Protein AF-N6UEX7-F1 (afdb_monomer_lite)

Secondary structure (DSSP, 8-state):
-----HHHHHHHHHTHHHHHHHHHHHHHHHHHHHHHHHHHHHHHHHHHHH-GGG--HHHHHHHHHHHHHHHHHHHHHHHHHTTTT-TT--HHHHHHHHHHHHHHHHHHHHHHHHHHHHHHHHHHS---GGGSHHHHHHHHHHHHHHHHHHHHHHHHHHHTT----HHHHHHHHHHHHHHHHHHHHHHHHHHHHHTT-----S-SHHHHHHHHHHHHHHHHHHHHHHHHHH-PPPPHHHHHHHHHHHHTHHHHHHHHHHHH-HHHHHHHHHHTT------TTTTTTSTTSS--

Sequence (292 aa):
MMELSNNTFAETLASDEGYGSATSSWDVLKAALCLLCGLANILIIYVIARNSALQTRPNAYLANWCISSCIILILSSTQLGLFGSTEDIS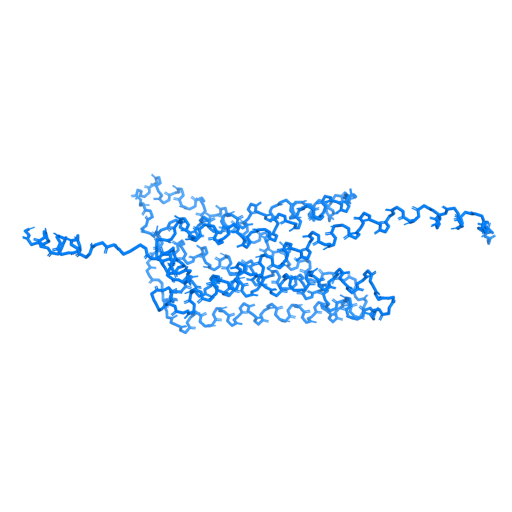YELLCVTEESHYGMIIPNLLFVLVLFLEWYSGSYGRPCCLTSRLGLVAIVALIWTVALIISAASATFCILDMSYPLSLISFNLVYISVFVVIIFVHVLRIIMIKIFNKPPVKNKLELVLVTSYFFCWLPNFLLIYGQMFFGFSVSPTLELVTYFCGYAHSFVMLILLYFCDKCFKMHLRDLFGLTEKTPQSILHKEQNTGLL

Foldseek 3Di:
DDPPDPVVVVVVVVVCVVVLVVLVVLLVVLLVLLVVLLVLLVLLLCLCVVDPVNVDLLSLLSNLLSVLLNLLSVLVNCVRVDVSPDPDDDQLVVLLSVLLNLLSVQLNLLSLLVSVVVQLCQFPNDPDPCRDPVNSVVSSVVSVVSSVVRSVVRSVCSVVVNPDNSSVVSSLVSVVVSVVVLVVSVVVQVCCCPVVVRGGPDACLSVVLSVQLCVLQVQLSVVVVCCVPVVDDDDPVSNSVSVSSNSCSSVVNSVSCCPRPPSSVQSSCVVVVNDDPPPPVPVVPVVPPPDD

Organism: Dendroctonus ponderosae (NCBI:txid77166)

Structure (mmCIF, N/CA/C/O backbone):
data_AF-N6UEX7-F1
#
_entry.id   AF-N6UEX7-F1
#
loop_
_atom_site.group_PDB
_atom_site.id
_atom_site.type_symbol
_atom_site.label_atom_id
_atom_site.label_alt_id
_atom_site.label_comp_id
_atom_site.label_asym_id
_atom_site.label_entity_id
_atom_site.label_seq_id
_atom_site.pdbx_PDB_ins_code
_atom_site.Cartn_x
_atom_site.Cartn_y
_atom_site.Cartn_z
_atom_site.occupancy
_atom_site.B_iso_or_equiv
_atom_site.auth_seq_id
_atom_site.auth_comp_id
_atom_site.auth_asym_id
_atom_site.auth_atom_id
_atom_site.pdbx_PDB_model_num
ATOM 1 N N . MET A 1 1 ? 28.048 8.451 -43.073 1.00 43.03 1 MET A N 1
ATOM 2 C CA . MET A 1 1 ? 28.454 7.072 -42.742 1.00 43.03 1 MET A CA 1
ATOM 3 C C . MET A 1 1 ? 29.748 7.219 -41.959 1.00 43.03 1 MET A C 1
ATOM 5 O O . MET A 1 1 ? 30.736 7.653 -42.530 1.00 43.03 1 MET A O 1
ATOM 9 N N . MET A 1 2 ? 29.654 7.122 -40.634 1.00 41.88 2 MET A N 1
ATOM 10 C CA . MET A 1 2 ? 30.702 7.502 -39.682 1.00 41.88 2 MET A CA 1
ATOM 11 C C . MET A 1 2 ? 31.334 6.197 -39.193 1.00 41.88 2 MET A C 1
ATOM 13 O O . MET A 1 2 ? 30.632 5.385 -38.595 1.00 41.88 2 MET A O 1
ATOM 17 N N . GLU A 1 3 ? 32.606 5.959 -39.512 1.00 48.28 3 GLU A N 1
ATOM 18 C CA . GLU A 1 3 ? 33.369 4.831 -38.969 1.00 48.28 3 GLU A CA 1
ATOM 19 C C . GLU A 1 3 ? 33.599 5.088 -37.476 1.00 48.28 3 GLU A C 1
ATOM 21 O O . GLU A 1 3 ? 34.535 5.779 -37.076 1.00 48.28 3 GLU A O 1
ATOM 26 N N . LEU A 1 4 ? 32.687 4.584 -36.640 1.00 48.38 4 LEU A N 1
ATOM 27 C CA . LEU A 1 4 ? 32.920 4.480 -35.206 1.00 48.38 4 LEU A CA 1
ATOM 28 C C . LEU A 1 4 ? 34.099 3.520 -35.015 1.00 48.38 4 LEU A C 1
ATOM 30 O O . LEU A 1 4 ? 34.009 2.339 -35.348 1.00 48.38 4 LEU A O 1
ATOM 34 N N . SER A 1 5 ? 35.225 4.051 -34.541 1.00 51.31 5 SER A N 1
ATOM 35 C CA . SER A 1 5 ? 36.458 3.288 -34.383 1.00 51.31 5 SER A CA 1
ATOM 36 C C . SER A 1 5 ? 36.252 2.110 -33.424 1.00 51.31 5 SER A C 1
ATOM 38 O O . SER A 1 5 ? 35.691 2.265 -32.337 1.00 51.31 5 SER A O 1
ATOM 40 N N . ASN A 1 6 ? 36.761 0.943 -33.814 1.00 54.00 6 ASN A N 1
ATOM 41 C CA . ASN A 1 6 ? 36.703 -0.309 -33.052 1.00 54.00 6 ASN A CA 1
ATOM 42 C C . ASN A 1 6 ? 37.385 -0.217 -31.665 1.00 54.00 6 ASN A C 1
ATOM 44 O O . ASN A 1 6 ? 37.190 -1.080 -30.815 1.00 54.00 6 ASN A O 1
ATOM 48 N N . ASN A 1 7 ? 38.166 0.842 -31.418 1.00 55.19 7 ASN A N 1
ATOM 49 C CA . ASN A 1 7 ? 38.945 1.019 -30.192 1.00 55.19 7 ASN A CA 1
ATOM 50 C C . ASN A 1 7 ? 38.123 1.623 -29.041 1.00 55.19 7 ASN A C 1
ATOM 52 O O . ASN A 1 7 ? 38.371 1.294 -27.886 1.00 55.19 7 ASN A O 1
ATOM 56 N N . THR A 1 8 ? 37.094 2.428 -29.332 1.00 54.59 8 THR A N 1
ATOM 57 C CA . THR A 1 8 ? 36.209 2.993 -28.294 1.00 54.59 8 THR A CA 1
ATOM 58 C C . THR A 1 8 ? 35.277 1.944 -27.683 1.00 54.59 8 THR A C 1
ATOM 60 O O . THR A 1 8 ? 34.933 2.036 -26.509 1.00 54.59 8 THR A O 1
ATOM 63 N N . PHE A 1 9 ? 34.897 0.908 -28.437 1.00 51.50 9 PHE A N 1
ATOM 64 C CA . PHE A 1 9 ? 34.023 -0.159 -27.935 1.00 51.50 9 PHE A CA 1
ATOM 65 C C . PHE A 1 9 ? 34.737 -1.053 -26.903 1.00 51.50 9 PHE A C 1
ATOM 67 O O . PHE A 1 9 ? 34.158 -1.400 -25.877 1.00 51.50 9 PHE A O 1
ATOM 74 N N . ALA A 1 10 ? 36.023 -1.350 -27.123 1.00 53.66 10 ALA A N 1
ATOM 75 C CA . ALA A 1 10 ? 36.828 -2.174 -26.220 1.00 53.66 10 ALA A CA 1
ATOM 76 C C . ALA A 1 10 ? 37.164 -1.472 -24.889 1.00 53.66 10 ALA A C 1
ATOM 78 O O . ALA A 1 10 ? 37.134 -2.111 -23.839 1.00 53.66 10 ALA A O 1
ATOM 79 N N . GLU A 1 11 ? 37.429 -0.160 -24.900 1.00 54.00 11 GLU A N 1
ATOM 80 C CA . GLU A 1 11 ? 37.653 0.607 -23.661 1.00 54.00 11 GLU A CA 1
ATOM 81 C C . GLU A 1 11 ? 36.365 0.798 -22.844 1.00 54.00 11 GLU A C 1
ATOM 83 O O . GLU A 1 11 ? 36.423 0.841 -21.616 1.00 54.00 11 GLU A O 1
ATOM 88 N N . THR A 1 12 ? 35.195 0.829 -23.495 1.00 53.12 12 THR A N 1
ATOM 89 C CA . THR A 1 12 ? 33.904 0.900 -22.788 1.00 53.12 12 THR A CA 1
ATOM 90 C C . THR A 1 12 ? 33.615 -0.411 -22.042 1.00 53.12 12 THR A C 1
ATOM 92 O O . THR A 1 12 ? 33.231 -0.378 -20.875 1.00 53.12 12 THR A O 1
ATOM 95 N N . LEU A 1 13 ? 33.915 -1.561 -22.660 1.00 50.66 13 LEU A N 1
ATOM 96 C CA . LEU A 1 13 ? 33.775 -2.894 -22.052 1.00 50.66 13 LEU A CA 1
ATOM 97 C C . LEU A 1 13 ? 34.748 -3.149 -20.884 1.00 50.66 13 LEU A C 1
ATOM 99 O O . LEU A 1 13 ? 34.394 -3.832 -19.930 1.00 50.66 13 LEU A O 1
ATOM 103 N N . ALA A 1 14 ? 35.959 -2.581 -20.908 1.00 50.22 14 ALA A N 1
ATOM 104 C CA . ALA A 1 14 ? 36.921 -2.732 -19.807 1.00 50.22 14 ALA A CA 1
ATOM 105 C C . ALA A 1 14 ? 36.549 -1.913 -18.551 1.00 50.22 14 ALA A C 1
ATOM 107 O O . ALA A 1 14 ? 37.022 -2.207 -17.455 1.00 50.22 14 ALA A O 1
ATOM 108 N N . SER A 1 15 ? 35.682 -0.901 -18.688 1.00 52.28 15 SER A N 1
ATOM 109 C CA . SER A 1 15 ? 35.131 -0.142 -17.553 1.00 52.28 15 SER A CA 1
ATOM 110 C C . SER A 1 15 ? 33.922 -0.814 -16.878 1.00 52.28 15 SER A C 1
ATOM 112 O O . SER A 1 15 ? 33.461 -0.349 -15.834 1.00 52.28 15 SER A O 1
ATOM 114 N N . ASP A 1 16 ? 33.443 -1.931 -17.435 1.00 52.81 16 ASP A N 1
ATOM 115 C CA . ASP A 1 16 ? 32.178 -2.579 -17.066 1.00 52.81 16 ASP A CA 1
ATOM 116 C C . ASP A 1 16 ? 32.317 -3.588 -15.902 1.00 52.81 16 ASP A C 1
ATOM 118 O O . ASP A 1 16 ? 31.353 -3.871 -15.187 1.00 52.81 16 ASP A O 1
ATOM 122 N N . GLU A 1 17 ? 33.536 -4.067 -15.606 1.00 57.88 17 GLU A N 1
ATOM 123 C CA . GLU A 1 17 ? 33.772 -5.008 -14.491 1.00 57.88 17 GLU A CA 1
ATOM 124 C C . GLU A 1 17 ? 33.445 -4.392 -13.115 1.00 57.88 17 GLU A C 1
ATOM 126 O O . GLU A 1 17 ? 32.965 -5.074 -12.206 1.00 57.88 17 GLU A O 1
ATOM 131 N N . GLY A 1 18 ? 33.639 -3.078 -12.957 1.00 55.62 18 GLY A N 1
ATOM 132 C CA . GLY A 1 18 ? 33.247 -2.357 -11.743 1.00 55.62 18 GLY A CA 1
ATOM 133 C C . GLY A 1 18 ? 31.735 -2.134 -11.639 1.00 55.62 18 GLY A C 1
ATOM 134 O O . GLY A 1 18 ? 31.179 -2.183 -10.536 1.00 55.62 18 GLY A O 1
ATOM 135 N N . TYR A 1 19 ? 31.062 -1.942 -12.778 1.00 53.28 19 TYR A N 1
ATOM 136 C CA . TYR A 1 19 ? 29.632 -1.634 -12.857 1.00 53.28 19 TYR A CA 1
ATOM 137 C C . TYR A 1 19 ? 28.759 -2.842 -12.479 1.00 53.28 19 TYR A C 1
ATOM 139 O O . TYR A 1 19 ? 27.773 -2.690 -11.750 1.00 53.28 19 TYR A O 1
ATOM 147 N N . GLY A 1 20 ? 29.181 -4.057 -12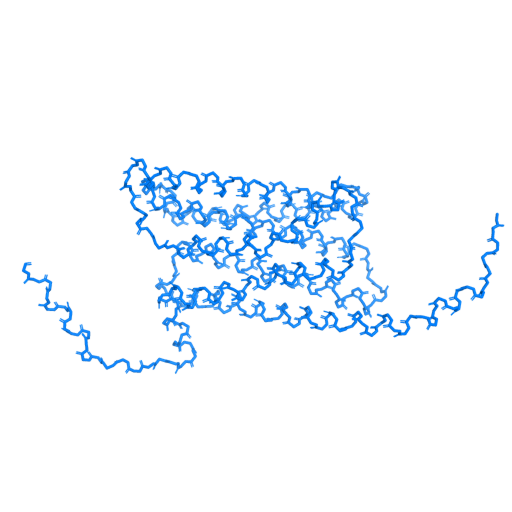.849 1.00 60.97 20 GLY A N 1
ATOM 148 C CA . GLY A 1 20 ? 28.512 -5.303 -12.449 1.00 60.97 20 GLY A CA 1
ATOM 149 C C . GLY A 1 20 ? 28.566 -5.598 -10.940 1.00 60.97 20 GLY A C 1
ATOM 150 O O . GLY A 1 20 ? 27.628 -6.156 -10.370 1.00 60.97 20 GLY A O 1
ATOM 151 N N . SER A 1 21 ? 29.634 -5.184 -10.245 1.00 62.09 21 SER A N 1
ATOM 152 C CA . SER A 1 21 ? 29.794 -5.463 -8.805 1.00 62.09 21 SER A CA 1
ATOM 153 C C . SER A 1 21 ? 28.892 -4.595 -7.910 1.00 62.09 21 SER A C 1
ATOM 155 O O . SER A 1 21 ? 28.339 -5.065 -6.908 1.00 62.09 21 SER A O 1
ATOM 157 N N . ALA A 1 22 ? 28.708 -3.323 -8.282 1.00 63.16 22 ALA A N 1
ATOM 158 C CA . ALA A 1 22 ? 27.904 -2.374 -7.520 1.00 63.16 22 ALA A CA 1
ATOM 159 C C . ALA A 1 22 ? 26.399 -2.628 -7.695 1.00 63.16 22 ALA A C 1
ATOM 161 O O . ALA A 1 22 ? 25.657 -2.578 -6.715 1.00 63.16 22 ALA A O 1
ATOM 162 N N . THR A 1 23 ? 25.956 -2.940 -8.916 1.00 68.31 23 THR A N 1
ATOM 163 C CA . THR A 1 23 ? 24.559 -3.291 -9.232 1.00 68.31 23 THR A CA 1
ATOM 164 C C . THR A 1 23 ? 24.115 -4.544 -8.470 1.00 68.31 23 THR A C 1
ATOM 166 O O . THR A 1 23 ? 23.112 -4.503 -7.758 1.00 68.31 23 THR A O 1
ATOM 169 N N . SER A 1 24 ? 24.957 -5.582 -8.446 1.00 74.44 24 SER A N 1
ATOM 170 C CA . SER A 1 24 ? 24.709 -6.817 -7.690 1.00 74.44 24 SER A CA 1
ATOM 171 C C . SER A 1 24 ? 24.463 -6.590 -6.186 1.00 74.44 24 SER A C 1
ATOM 173 O O . SER A 1 24 ? 23.575 -7.205 -5.592 1.00 74.44 24 SER A O 1
ATOM 175 N N . SER A 1 25 ? 25.186 -5.661 -5.549 1.00 83.56 25 SER A N 1
ATOM 176 C CA . SER A 1 25 ? 25.005 -5.369 -4.115 1.00 83.56 25 SER A CA 1
ATOM 177 C C . SER A 1 25 ? 23.639 -4.743 -3.797 1.00 83.56 25 SER A C 1
ATOM 179 O O . SER A 1 25 ? 23.024 -5.059 -2.773 1.00 83.56 25 SER A O 1
ATOM 181 N N . TRP A 1 26 ? 23.145 -3.864 -4.672 1.00 82.94 26 TRP A N 1
ATOM 182 C CA . TRP A 1 26 ? 21.841 -3.217 -4.509 1.00 82.94 26 TRP A CA 1
ATOM 183 C C . TRP A 1 26 ? 20.682 -4.190 -4.713 1.00 82.94 26 TRP A C 1
ATOM 185 O O . TRP A 1 26 ? 19.689 -4.117 -3.982 1.00 82.94 26 TRP A O 1
ATOM 195 N N . ASP A 1 27 ? 20.837 -5.137 -5.635 1.00 82.50 27 ASP A N 1
ATOM 196 C CA . ASP A 1 27 ? 19.834 -6.166 -5.899 1.00 82.50 27 ASP A CA 1
ATOM 197 C C . ASP A 1 27 ? 19.663 -7.103 -4.708 1.00 82.50 27 ASP A C 1
ATOM 199 O O . ASP A 1 27 ? 18.538 -7.369 -4.276 1.00 82.50 27 ASP A O 1
ATOM 203 N N . VAL A 1 28 ? 20.777 -7.530 -4.102 1.00 86.06 28 VAL A N 1
ATOM 204 C CA . VAL A 1 28 ? 20.763 -8.335 -2.872 1.00 86.06 28 VAL A CA 1
ATOM 205 C C . VAL A 1 28 ? 20.067 -7.580 -1.740 1.00 86.06 28 VAL A C 1
ATOM 207 O O . VAL A 1 28 ? 19.217 -8.148 -1.047 1.00 86.06 28 VAL A O 1
ATOM 210 N N . LEU A 1 29 ? 20.373 -6.290 -1.562 1.00 88.62 29 LEU A N 1
ATOM 211 C CA . LEU A 1 29 ? 19.736 -5.469 -0.532 1.00 88.62 29 LEU A CA 1
ATOM 212 C C . LEU A 1 29 ? 18.227 -5.315 -0.778 1.00 88.62 29 LEU A C 1
ATOM 214 O O . LEU A 1 29 ? 17.437 -5.428 0.164 1.00 88.62 29 LEU A O 1
ATOM 218 N N . LYS A 1 30 ? 17.807 -5.090 -2.029 1.00 87.25 30 LYS A N 1
ATOM 219 C CA . LYS A 1 30 ? 16.388 -4.964 -2.384 1.00 87.25 30 LYS A CA 1
ATOM 220 C C . LYS A 1 30 ? 15.648 -6.283 -2.186 1.00 87.25 30 LYS A C 1
ATOM 222 O O . LYS A 1 30 ? 14.570 -6.269 -1.591 1.00 87.25 30 LYS A O 1
ATOM 227 N N . ALA A 1 31 ? 16.226 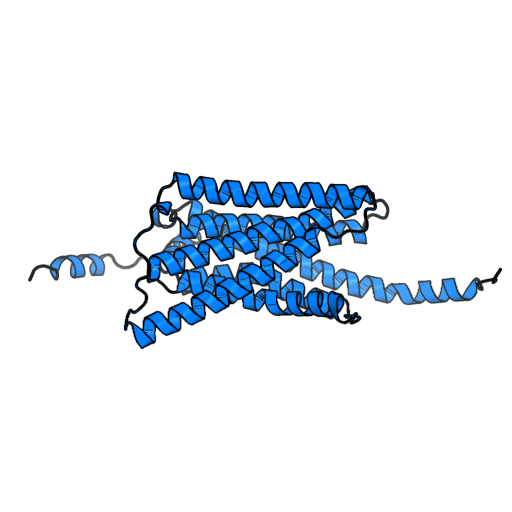-7.409 -2.598 1.00 89.12 31 ALA A N 1
ATOM 228 C CA . ALA A 1 31 ? 15.654 -8.735 -2.374 1.00 89.12 31 ALA A CA 1
ATOM 229 C C . ALA A 1 31 ? 15.495 -9.036 -0.874 1.00 89.12 31 ALA A C 1
ATOM 231 O O . ALA A 1 31 ? 14.424 -9.463 -0.437 1.00 89.12 31 ALA A O 1
ATOM 232 N N . ALA A 1 32 ? 16.520 -8.738 -0.067 1.00 91.62 32 ALA A N 1
ATOM 233 C CA . ALA A 1 32 ? 16.460 -8.883 1.384 1.00 91.62 32 ALA A CA 1
ATOM 234 C C . ALA A 1 32 ? 15.358 -8.007 2.001 1.00 91.62 32 ALA A C 1
ATOM 236 O O . ALA A 1 32 ? 14.581 -8.491 2.829 1.00 91.62 32 ALA A O 1
ATOM 237 N N . LEU A 1 33 ? 15.231 -6.744 1.568 1.00 93.75 33 LEU A N 1
ATOM 238 C CA . LEU A 1 33 ? 14.146 -5.880 2.032 1.00 93.75 33 LEU A CA 1
ATOM 239 C C . LEU A 1 33 ? 12.776 -6.444 1.637 1.00 93.75 33 LEU A C 1
ATOM 241 O O . LEU A 1 33 ? 11.881 -6.494 2.483 1.00 93.75 33 LEU A O 1
ATOM 245 N N . CYS A 1 34 ? 12.598 -6.866 0.383 1.00 94.00 34 CYS A N 1
ATOM 246 C CA . CYS A 1 34 ? 11.326 -7.399 -0.102 1.00 94.00 34 CYS A CA 1
ATOM 247 C C . CYS A 1 34 ? 10.916 -8.655 0.669 1.00 94.00 34 CYS A C 1
ATOM 249 O O . CYS A 1 34 ? 9.753 -8.780 1.051 1.00 94.00 34 CYS A O 1
ATOM 251 N N . LEU A 1 35 ? 11.871 -9.534 0.986 1.00 94.38 35 LEU A N 1
ATOM 252 C CA . LEU A 1 35 ? 11.637 -10.708 1.821 1.00 94.38 35 LEU A CA 1
ATOM 253 C C . LEU A 1 35 ? 11.194 -10.314 3.237 1.00 94.38 35 LEU A C 1
ATOM 255 O O . LEU A 1 35 ? 10.167 -10.793 3.713 1.00 94.38 35 LEU A O 1
ATOM 259 N N . LEU A 1 36 ? 11.925 -9.413 3.901 1.00 96.31 36 LEU A N 1
ATOM 260 C CA . LEU A 1 36 ? 11.589 -8.954 5.254 1.00 96.31 36 LEU A CA 1
ATOM 261 C C . LEU A 1 36 ? 10.217 -8.266 5.306 1.00 96.31 36 LEU A C 1
ATOM 263 O O . LEU A 1 36 ? 9.409 -8.546 6.193 1.00 96.31 36 LEU A O 1
ATOM 267 N N . CYS A 1 37 ? 9.928 -7.397 4.338 1.00 97.69 37 CYS A N 1
ATOM 268 C CA . CYS A 1 37 ? 8.649 -6.696 4.238 1.00 97.69 37 CYS A CA 1
ATOM 269 C C . CYS A 1 37 ? 7.500 -7.651 3.884 1.00 97.69 37 CYS A C 1
ATOM 271 O O . CYS A 1 37 ? 6.402 -7.518 4.425 1.00 97.69 37 CYS A O 1
ATOM 273 N N . GLY A 1 38 ? 7.752 -8.647 3.031 1.00 97.56 38 GLY A N 1
ATOM 274 C CA . GLY A 1 38 ? 6.801 -9.707 2.706 1.00 97.56 38 GLY A CA 1
ATOM 275 C C . GLY A 1 38 ? 6.453 -10.546 3.934 1.00 97.56 38 GLY A C 1
ATOM 276 O O . GLY A 1 38 ? 5.275 -10.733 4.236 1.00 97.56 38 GLY A O 1
ATOM 277 N N . LEU A 1 39 ? 7.459 -10.968 4.707 1.00 97.94 39 LEU A N 1
ATOM 278 C CA . LEU A 1 39 ? 7.259 -11.684 5.971 1.00 97.94 39 LEU A CA 1
ATOM 279 C C . LEU A 1 39 ? 6.463 -10.850 6.983 1.00 97.94 39 LEU A C 1
ATOM 281 O O . LEU A 1 39 ? 5.569 -11.388 7.635 1.00 97.94 39 LEU A O 1
ATOM 285 N N . ALA A 1 40 ? 6.732 -9.545 7.085 1.00 98.44 40 ALA A N 1
ATOM 286 C CA . ALA A 1 40 ? 5.967 -8.648 7.950 1.00 98.44 40 ALA A CA 1
ATOM 287 C C . ALA A 1 40 ? 4.478 -8.598 7.558 1.00 98.44 40 ALA A C 1
ATOM 289 O O . ALA A 1 40 ? 3.613 -8.765 8.418 1.00 98.44 40 ALA A O 1
ATOM 290 N N . ASN A 1 41 ? 4.169 -8.449 6.265 1.00 98.56 41 ASN A N 1
ATOM 291 C CA . ASN A 1 41 ? 2.790 -8.462 5.765 1.00 98.56 41 ASN A CA 1
ATOM 292 C C . ASN A 1 41 ? 2.097 -9.812 6.008 1.00 98.56 41 ASN A C 1
ATOM 294 O O . ASN A 1 41 ? 0.968 -9.844 6.499 1.00 98.56 41 ASN A O 1
ATOM 298 N N . ILE A 1 42 ? 2.776 -10.929 5.722 1.00 98.62 42 ILE A N 1
ATOM 299 C CA . ILE A 1 42 ? 2.248 -12.282 5.962 1.00 98.62 42 ILE A CA 1
ATOM 300 C C . ILE A 1 42 ? 1.941 -12.486 7.448 1.00 98.62 42 ILE A C 1
ATOM 302 O O . ILE A 1 42 ? 0.885 -13.019 7.788 1.00 98.62 42 ILE A O 1
ATOM 306 N N . LEU A 1 43 ? 2.821 -12.026 8.340 1.00 98.56 43 LEU A N 1
ATOM 307 C CA . LEU A 1 43 ? 2.627 -12.117 9.784 1.00 98.56 43 LEU A CA 1
ATOM 308 C C . LEU A 1 43 ? 1.400 -11.318 10.246 1.00 98.56 43 LEU A C 1
ATOM 310 O O . LEU A 1 43 ? 0.604 -11.831 11.032 1.00 98.56 43 LEU A O 1
ATOM 314 N N . ILE A 1 44 ? 1.204 -10.101 9.727 1.00 98.62 44 ILE A N 1
ATOM 315 C CA . ILE A 1 44 ? 0.014 -9.283 10.017 1.00 98.62 44 ILE A CA 1
ATOM 316 C C . ILE A 1 44 ? -1.258 -9.999 9.554 1.00 98.62 44 ILE A C 1
ATOM 318 O O . ILE A 1 44 ? -2.192 -10.157 10.344 1.00 98.62 44 ILE A O 1
ATOM 322 N N . ILE A 1 45 ? -1.280 -10.482 8.306 1.00 98.62 45 ILE A N 1
ATOM 323 C CA . ILE A 1 45 ? -2.415 -11.230 7.743 1.00 98.62 45 ILE A CA 1
ATOM 324 C C . ILE A 1 45 ? -2.718 -12.456 8.606 1.00 98.62 45 ILE A C 1
ATOM 326 O O . ILE A 1 45 ? -3.869 -12.679 8.978 1.00 98.62 45 ILE A O 1
ATOM 330 N N . TYR A 1 46 ? -1.691 -13.229 8.959 1.00 98.62 46 TYR A N 1
ATOM 331 C CA . TYR A 1 46 ? -1.827 -14.443 9.755 1.00 98.62 46 TYR A CA 1
ATOM 332 C C . TYR A 1 46 ? -2.416 -14.159 11.143 1.00 98.62 46 TYR A C 1
ATOM 334 O O . TYR A 1 46 ? -3.357 -14.835 11.562 1.00 98.62 46 TYR A O 1
ATOM 342 N N . VAL A 1 47 ? -1.910 -13.141 11.848 1.00 98.44 47 VAL A N 1
ATOM 343 C CA . VAL A 1 47 ? -2.406 -12.766 13.182 1.00 98.44 47 VAL A CA 1
ATOM 344 C C . VAL A 1 47 ? -3.866 -12.310 13.123 1.00 98.44 47 VAL A C 1
ATOM 346 O O . VAL A 1 47 ? -4.658 -12.725 13.971 1.00 98.44 47 VAL A O 1
ATOM 349 N N . ILE A 1 48 ? -4.252 -11.526 12.112 1.00 98.38 48 ILE A N 1
ATOM 350 C CA . ILE A 1 48 ? -5.647 -11.099 11.913 1.00 98.38 48 ILE A CA 1
ATOM 351 C C . ILE A 1 48 ? -6.544 -12.298 11.577 1.00 98.38 48 ILE A C 1
ATOM 353 O O . ILE A 1 48 ? -7.617 -12.452 12.159 1.00 98.38 48 ILE A O 1
ATOM 357 N N . ALA A 1 49 ? -6.110 -13.171 10.664 1.00 98.12 49 ALA A N 1
ATOM 358 C CA . ALA A 1 49 ? -6.892 -14.319 10.215 1.00 98.12 49 ALA A CA 1
ATOM 359 C C . ALA A 1 49 ? -7.111 -15.349 11.332 1.00 98.12 49 ALA A C 1
ATOM 361 O O . ALA A 1 49 ? -8.212 -15.882 11.466 1.00 98.12 49 ALA A O 1
ATOM 362 N N . ARG A 1 50 ? -6.092 -15.603 12.161 1.00 98.00 50 ARG A N 1
ATOM 363 C CA . ARG A 1 50 ? -6.145 -16.605 13.236 1.00 98.00 50 ARG A CA 1
ATOM 364 C C . ARG A 1 50 ? -7.020 -16.187 14.421 1.00 98.00 50 ARG A C 1
ATOM 366 O O . ARG A 1 50 ? -7.574 -17.057 15.088 1.00 98.00 50 ARG A O 1
ATOM 373 N N . ASN A 1 51 ? -7.148 -14.890 14.703 1.00 97.56 51 ASN A N 1
ATOM 374 C CA . ASN A 1 51 ? -7.781 -14.403 15.930 1.00 97.56 51 ASN A CA 1
ATOM 375 C C . ASN A 1 51 ? -9.105 -13.693 15.630 1.00 97.56 51 ASN A C 1
ATOM 377 O O . ASN A 1 51 ? -9.113 -12.571 15.132 1.00 97.56 51 ASN A O 1
ATOM 381 N N . SER A 1 52 ? -10.232 -14.306 16.004 1.00 96.56 52 SER A N 1
ATOM 382 C CA . SER A 1 52 ? -11.580 -13.754 15.771 1.00 96.56 52 SER A CA 1
ATOM 383 C C . SER A 1 52 ? -11.792 -12.362 16.379 1.00 96.56 52 SER A C 1
ATOM 385 O O . SER A 1 52 ? -12.495 -11.544 15.793 1.00 96.56 52 SER A O 1
ATOM 387 N N . ALA A 1 53 ? -11.129 -12.051 17.499 1.00 96.19 53 ALA A N 1
ATOM 388 C CA . ALA A 1 53 ? -11.149 -10.722 18.118 1.00 96.19 53 ALA A CA 1
ATOM 389 C C . ALA A 1 53 ? -10.567 -9.622 17.209 1.00 96.19 53 ALA A C 1
ATOM 391 O O . ALA A 1 53 ? -10.981 -8.466 17.288 1.00 96.19 53 ALA A O 1
ATOM 392 N N . LEU A 1 54 ? -9.637 -9.983 16.320 1.00 97.12 54 LEU A N 1
ATOM 393 C CA . LEU A 1 54 ? -9.027 -9.081 15.348 1.00 97.12 54 LEU A CA 1
ATOM 394 C C . LEU A 1 54 ? -9.754 -9.078 14.001 1.00 97.12 54 LEU A C 1
ATOM 396 O O . LEU A 1 54 ? -9.415 -8.251 13.161 1.00 97.12 54 LEU A O 1
ATOM 400 N N . GLN A 1 55 ? -10.762 -9.924 13.773 1.00 96.62 55 GLN A N 1
ATOM 401 C CA . GLN A 1 55 ? -11.520 -9.985 12.513 1.00 96.62 55 GLN A CA 1
ATOM 402 C C . GLN A 1 55 ? -12.564 -8.857 12.412 1.00 96.62 55 GLN A C 1
ATOM 404 O O . GLN A 1 55 ? -13.753 -9.069 12.170 1.00 96.62 55 GLN A O 1
ATOM 409 N N . THR A 1 56 ? -12.107 -7.625 12.617 1.00 95.44 56 THR A N 1
ATOM 410 C CA . THR A 1 56 ? -12.894 -6.399 12.483 1.00 95.44 56 THR A CA 1
ATOM 411 C C . THR A 1 56 ? -12.820 -5.863 11.050 1.00 95.44 56 THR A C 1
ATOM 413 O O . THR A 1 56 ? -11.959 -6.256 10.264 1.00 95.44 56 THR A O 1
ATOM 416 N N . ARG A 1 57 ? -13.716 -4.937 10.684 1.00 94.81 57 ARG A N 1
ATOM 417 C CA . ARG A 1 57 ? -13.717 -4.331 9.338 1.00 94.81 57 ARG A CA 1
ATOM 418 C C . ARG A 1 57 ? -12.429 -3.558 9.012 1.00 94.81 57 ARG A C 1
ATOM 420 O O . ARG A 1 57 ? -11.874 -3.834 7.949 1.00 94.81 57 ARG A O 1
ATOM 427 N N . PRO A 1 58 ? -11.894 -2.694 9.904 1.00 95.94 58 PRO A N 1
ATOM 428 C CA . PRO A 1 58 ? -10.611 -2.032 9.661 1.00 95.94 58 PRO A CA 1
ATOM 429 C C . PRO A 1 58 ? -9.486 -3.038 9.409 1.00 95.94 58 PRO A C 1
ATOM 431 O O . PRO A 1 58 ? -8.713 -2.886 8.467 1.00 95.94 58 PRO A O 1
ATOM 434 N N . ASN A 1 59 ? -9.453 -4.124 10.185 1.00 97.50 59 ASN A N 1
ATOM 435 C CA . ASN A 1 59 ? -8.442 -5.167 10.039 1.00 97.50 59 ASN A CA 1
ATOM 436 C C . ASN A 1 59 ? -8.629 -6.006 8.765 1.00 97.50 59 ASN A C 1
ATOM 438 O O . ASN A 1 59 ? -7.649 -6.493 8.210 1.00 97.50 59 ASN A O 1
ATOM 442 N N . ALA A 1 60 ? -9.853 -6.142 8.247 1.00 97.69 60 ALA A N 1
ATOM 443 C CA . ALA A 1 60 ? -10.089 -6.764 6.945 1.00 97.69 60 ALA A CA 1
ATOM 444 C C . ALA A 1 60 ? -9.538 -5.907 5.790 1.00 97.69 60 ALA A C 1
ATOM 446 O O . ALA A 1 60 ? -8.928 -6.452 4.867 1.00 97.69 60 ALA A O 1
ATOM 447 N N . TYR A 1 61 ? -9.700 -4.578 5.844 1.00 97.88 61 TYR A N 1
ATOM 448 C CA . TYR A 1 61 ? -9.057 -3.672 4.882 1.00 97.88 61 TYR A CA 1
ATOM 449 C C . TYR A 1 61 ? -7.534 -3.692 5.024 1.00 97.88 61 TYR A C 1
ATOM 451 O O . TYR A 1 61 ? -6.836 -3.789 4.022 1.00 97.88 61 TYR A O 1
ATOM 459 N N . LEU A 1 62 ? -7.023 -3.692 6.257 1.00 98.19 62 LEU A N 1
ATOM 460 C CA . LEU A 1 62 ? -5.595 -3.808 6.552 1.00 98.19 62 LEU A CA 1
ATOM 461 C C . LEU A 1 62 ? -4.990 -5.117 6.021 1.00 98.19 62 LEU A C 1
ATOM 463 O O . LEU A 1 62 ? -3.910 -5.105 5.441 1.00 98.19 62 LEU A O 1
ATOM 467 N N . ALA A 1 63 ? -5.687 -6.246 6.164 1.00 98.38 63 ALA A N 1
ATOM 468 C CA . ALA A 1 63 ? -5.234 -7.520 5.614 1.00 98.38 63 ALA A CA 1
ATOM 469 C C . A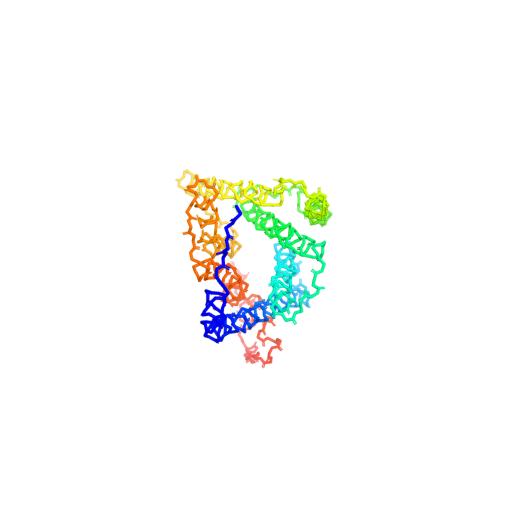LA A 1 63 ? -5.182 -7.484 4.078 1.00 98.38 63 ALA A C 1
ATOM 471 O O . ALA A 1 63 ? -4.201 -7.932 3.493 1.00 98.38 63 ALA A O 1
ATOM 472 N N . ASN A 1 64 ? -6.187 -6.899 3.414 1.00 98.50 64 ASN A N 1
ATOM 473 C CA . ASN A 1 64 ? -6.163 -6.724 1.956 1.00 98.50 64 ASN A CA 1
ATOM 474 C C . ASN A 1 64 ? -5.065 -5.753 1.497 1.00 98.50 64 ASN A C 1
ATOM 476 O O . ASN A 1 64 ? -4.419 -5.993 0.479 1.00 98.50 64 ASN A O 1
ATOM 480 N N . TRP A 1 65 ? -4.800 -4.709 2.280 1.00 98.19 65 TRP A N 1
ATOM 481 C CA . TRP A 1 65 ? -3.671 -3.809 2.081 1.00 98.19 65 TRP A CA 1
ATOM 482 C C . TRP A 1 65 ? -2.330 -4.570 2.166 1.00 98.19 65 TRP A C 1
ATOM 484 O O . TRP A 1 65 ? -1.477 -4.443 1.286 1.00 98.19 65 TRP A O 1
ATOM 494 N N . CYS A 1 66 ? -2.169 -5.457 3.150 1.00 98.44 66 CYS A N 1
ATOM 495 C CA . CYS A 1 66 ? -0.994 -6.327 3.256 1.00 98.44 66 CYS A CA 1
ATOM 496 C C . CYS A 1 66 ? -0.876 -7.296 2.063 1.00 98.44 66 CYS A C 1
ATOM 498 O O . CYS A 1 66 ? 0.225 -7.495 1.559 1.00 98.44 66 CYS A O 1
ATOM 500 N N . ILE A 1 67 ? -1.987 -7.873 1.580 1.00 98.44 67 ILE A N 1
ATOM 501 C CA . ILE A 1 67 ? -2.001 -8.767 0.404 1.00 98.44 67 ILE A CA 1
ATOM 502 C C . ILE A 1 67 ? -1.521 -8.020 -0.842 1.00 98.44 67 ILE A C 1
ATOM 504 O O . ILE A 1 67 ? -0.628 -8.496 -1.540 1.00 98.44 67 ILE A O 1
ATOM 508 N N . SER A 1 68 ? -2.071 -6.832 -1.094 1.00 97.75 68 SER A N 1
ATOM 509 C CA . SER A 1 68 ? -1.649 -5.969 -2.200 1.00 97.75 68 SER A CA 1
ATOM 510 C C . SER A 1 68 ? -0.162 -5.621 -2.093 1.00 97.75 68 SER A C 1
ATOM 512 O O . SER A 1 68 ? 0.564 -5.700 -3.081 1.00 97.75 68 SER A O 1
ATOM 514 N N . SER A 1 69 ? 0.322 -5.330 -0.883 1.00 97.38 69 SER A N 1
ATOM 515 C CA . SER A 1 69 ? 1.743 -5.071 -0.630 1.00 97.38 69 SER A CA 1
ATOM 516 C C . SER A 1 69 ? 2.624 -6.298 -0.896 1.00 97.38 69 SER A C 1
ATOM 518 O O . SER A 1 69 ? 3.679 -6.151 -1.503 1.00 97.38 69 SER A O 1
ATOM 520 N N . CYS A 1 70 ? 2.197 -7.513 -0.535 1.00 98.12 70 CYS A N 1
ATOM 521 C CA . CYS A 1 70 ? 2.916 -8.741 -0.898 1.00 98.12 70 CYS A CA 1
ATOM 522 C C . CYS A 1 70 ? 3.044 -8.907 -2.418 1.00 98.12 70 CYS A C 1
ATOM 524 O O . CYS A 1 70 ? 4.127 -9.232 -2.897 1.00 98.12 70 CYS A O 1
ATOM 526 N N . ILE A 1 71 ? 1.967 -8.661 -3.172 1.00 96.75 71 ILE A N 1
ATOM 527 C CA . ILE A 1 71 ? 1.983 -8.768 -4.639 1.00 96.75 71 ILE A CA 1
ATOM 528 C C . ILE A 1 71 ? 2.973 -7.761 -5.238 1.00 96.75 71 ILE A C 1
ATOM 530 O O . ILE A 1 71 ? 3.806 -8.147 -6.053 1.00 96.75 71 ILE A O 1
ATOM 534 N N . ILE A 1 72 ? 2.947 -6.503 -4.783 1.00 95.38 72 ILE A N 1
ATOM 535 C CA . ILE A 1 72 ? 3.898 -5.463 -5.213 1.00 95.38 72 ILE A CA 1
ATOM 536 C C . ILE A 1 72 ? 5.344 -5.894 -4.945 1.00 95.38 72 ILE A C 1
ATOM 538 O O . ILE A 1 72 ? 6.184 -5.783 -5.830 1.00 95.38 72 ILE A O 1
ATOM 542 N N . LEU A 1 73 ? 5.645 -6.413 -3.749 1.00 95.06 73 LEU A N 1
ATOM 543 C CA . LEU A 1 73 ? 7.003 -6.838 -3.386 1.00 95.06 73 LEU A CA 1
ATOM 544 C C . LEU A 1 73 ? 7.495 -8.014 -4.242 1.00 95.06 73 LEU A C 1
ATOM 546 O O . LEU A 1 73 ? 8.669 -8.046 -4.613 1.00 95.06 73 LEU A O 1
ATOM 550 N N . ILE A 1 74 ? 6.610 -8.957 -4.583 1.00 93.81 74 ILE A N 1
ATOM 551 C CA . ILE A 1 74 ? 6.926 -10.068 -5.493 1.00 93.81 74 ILE A CA 1
ATOM 552 C C . ILE A 1 74 ? 7.237 -9.524 -6.892 1.00 93.81 74 ILE A C 1
ATOM 554 O O . ILE A 1 74 ? 8.309 -9.813 -7.419 1.00 93.81 74 ILE A O 1
ATOM 558 N N . LEU A 1 75 ? 6.357 -8.683 -7.449 1.00 92.12 75 LEU A N 1
ATOM 559 C CA . LEU A 1 75 ? 6.537 -8.082 -8.778 1.00 92.12 75 LEU A CA 1
ATOM 560 C C . LEU A 1 75 ? 7.810 -7.217 -8.853 1.00 92.12 75 LEU A C 1
ATOM 562 O O . LEU A 1 75 ? 8.571 -7.287 -9.816 1.00 92.12 75 LEU A O 1
ATOM 566 N N . SER A 1 76 ? 8.098 -6.459 -7.796 1.00 89.12 76 SER A N 1
ATOM 567 C CA . SER A 1 76 ? 9.300 -5.626 -7.688 1.00 89.12 76 SER A CA 1
ATOM 568 C C . SER A 1 76 ? 10.593 -6.444 -7.608 1.00 89.12 76 SER A C 1
ATOM 570 O O . SER A 1 76 ? 11.642 -6.003 -8.085 1.00 89.12 76 SER A O 1
ATOM 572 N N . SER A 1 77 ? 10.528 -7.643 -7.018 1.00 83.69 77 SER A N 1
ATOM 573 C CA . SER A 1 77 ? 11.664 -8.571 -6.936 1.00 83.69 77 SER A CA 1
ATOM 574 C C . SER A 1 77 ? 11.915 -9.274 -8.270 1.00 83.69 77 SER A C 1
ATOM 576 O O . SER A 1 77 ? 13.069 -9.449 -8.662 1.00 83.69 77 SER A O 1
ATOM 578 N N . THR A 1 78 ? 10.851 -9.632 -9.002 1.00 77.81 78 THR A N 1
ATOM 579 C CA . THR A 1 78 ? 10.976 -10.246 -10.333 1.00 77.81 78 THR A CA 1
ATOM 580 C C . THR A 1 78 ? 11.626 -9.308 -11.343 1.00 77.81 78 THR A C 1
ATOM 582 O O . THR A 1 78 ? 12.387 -9.777 -12.179 1.00 77.81 78 THR A O 1
ATOM 585 N N . GLN A 1 79 ? 11.434 -7.990 -11.212 1.00 71.19 79 GLN A N 1
ATOM 586 C CA . GLN A 1 79 ? 12.110 -7.003 -12.059 1.00 71.19 79 GLN A CA 1
ATOM 587 C C . GLN A 1 79 ? 13.641 -6.983 -11.900 1.00 71.19 79 GLN A C 1
ATOM 589 O O . GLN A 1 79 ? 14.315 -6.417 -12.736 1.00 71.19 79 GLN A O 1
ATOM 594 N N . LEU A 1 80 ? 14.240 -7.553 -10.854 1.00 60.19 80 LEU A N 1
ATOM 595 C CA . LEU A 1 80 ? 15.705 -7.520 -10.713 1.00 60.19 80 LEU A CA 1
ATOM 596 C C . LEU A 1 80 ? 16.362 -8.837 -11.111 1.00 60.19 80 LEU A C 1
ATOM 598 O O . LEU A 1 80 ? 17.301 -8.854 -11.901 1.00 60.19 80 LEU A O 1
ATOM 602 N N . GLY A 1 81 ? 15.841 -9.950 -10.589 1.00 57.75 81 GLY A N 1
ATOM 603 C CA . GLY A 1 81 ? 16.430 -11.271 -10.825 1.00 57.75 81 GLY A CA 1
ATOM 604 C C . GLY A 1 81 ? 16.265 -11.772 -12.260 1.00 57.75 81 GLY A C 1
ATOM 605 O O . GLY A 1 81 ? 17.079 -12.564 -12.722 1.00 57.75 81 GLY A O 1
ATOM 606 N N . LEU A 1 82 ? 15.230 -11.309 -12.966 1.00 54.00 82 LEU A N 1
ATOM 607 C CA . LEU A 1 82 ? 15.031 -11.636 -14.374 1.00 54.00 82 LEU A CA 1
ATOM 608 C C . LEU A 1 82 ? 15.945 -10.754 -15.249 1.00 54.00 82 LEU A C 1
ATOM 610 O O . LEU A 1 82 ? 16.792 -11.286 -15.963 1.00 54.00 82 LEU A O 1
ATOM 614 N N . PHE A 1 83 ? 15.852 -9.421 -15.166 1.00 56.25 83 PHE A N 1
ATOM 615 C CA . PHE A 1 83 ? 16.554 -8.539 -16.118 1.00 56.25 83 PHE A CA 1
ATOM 616 C C . PHE A 1 83 ? 18.082 -8.545 -15.993 1.00 56.25 83 PHE A C 1
ATOM 618 O O . PHE A 1 83 ? 18.758 -8.253 -16.972 1.00 56.25 83 PHE A O 1
ATOM 625 N N . GLY A 1 84 ? 18.635 -8.897 -14.827 1.00 55.88 84 GLY A N 1
ATOM 626 C CA . GLY A 1 84 ? 20.086 -8.942 -14.628 1.00 55.88 84 GLY A CA 1
ATOM 627 C C . GLY A 1 84 ? 20.760 -10.275 -14.972 1.00 55.88 84 GLY A C 1
ATOM 628 O O . GLY A 1 84 ? 21.984 -10.324 -15.027 1.00 55.88 84 GLY A O 1
ATOM 629 N N . SER A 1 85 ? 20.015 -11.376 -15.138 1.00 59.59 85 SER A N 1
ATOM 630 C CA . SER A 1 85 ? 20.610 -12.729 -15.221 1.00 59.59 85 SER A CA 1
ATOM 631 C C . SER A 1 85 ? 20.188 -13.554 -16.433 1.00 59.59 85 SER A C 1
ATOM 633 O O . SER A 1 85 ? 20.839 -14.553 -16.729 1.00 59.59 85 SER A O 1
ATOM 635 N N . THR A 1 86 ? 19.129 -13.166 -17.142 1.00 58.78 86 THR A N 1
ATOM 636 C CA . THR A 1 86 ? 18.700 -13.858 -18.362 1.00 58.78 86 THR A CA 1
ATOM 637 C C . THR A 1 86 ? 18.656 -12.869 -19.517 1.00 58.78 86 THR A C 1
ATOM 639 O O . THR A 1 86 ? 17.797 -11.991 -19.530 1.00 58.78 86 THR A O 1
ATOM 642 N N . GLU A 1 87 ? 19.555 -13.027 -20.491 1.00 63.62 87 GLU A N 1
ATOM 643 C CA . GLU A 1 87 ? 19.587 -12.222 -21.727 1.00 63.62 87 GLU A CA 1
ATOM 644 C C . GLU A 1 87 ? 18.313 -12.399 -22.591 1.00 63.62 87 GLU A C 1
ATOM 646 O O . GLU A 1 87 ? 18.055 -11.589 -23.475 1.00 63.62 87 GLU A O 1
ATOM 651 N N . ASP A 1 88 ? 17.465 -13.392 -22.285 1.00 74.50 88 ASP A N 1
ATOM 652 C CA . ASP A 1 88 ? 16.327 -13.823 -23.113 1.00 74.50 88 ASP A CA 1
ATOM 653 C C . ASP A 1 88 ? 14.934 -13.471 -22.542 1.00 74.50 88 ASP A C 1
ATOM 655 O O . ASP A 1 88 ? 13.998 -14.274 -22.618 1.00 74.50 88 ASP A O 1
ATOM 659 N N . ILE A 1 89 ? 14.741 -12.292 -21.941 1.00 81.62 89 ILE A N 1
ATOM 660 C CA . ILE A 1 89 ? 13.384 -11.898 -21.515 1.00 81.62 89 ILE A CA 1
ATOM 661 C C . ILE A 1 89 ? 12.628 -11.262 -22.669 1.00 81.62 89 ILE A C 1
ATOM 663 O O . ILE A 1 89 ? 13.002 -10.210 -23.180 1.00 81.62 89 ILE A O 1
ATOM 667 N N . SER A 1 90 ? 11.505 -11.882 -23.027 1.00 89.44 90 SER A N 1
ATOM 668 C CA . SER A 1 90 ? 10.547 -11.327 -23.980 1.00 89.44 90 SER A CA 1
ATOM 669 C C . SER A 1 90 ? 10.043 -9.957 -23.510 1.00 89.44 90 SER A C 1
ATOM 671 O O . SER A 1 90 ? 9.636 -9.817 -22.349 1.00 89.44 90 SER A O 1
ATOM 673 N N . TYR A 1 91 ? 10.002 -8.980 -24.415 1.00 87.69 91 TYR A N 1
ATOM 674 C CA . TYR A 1 91 ? 9.476 -7.631 -24.174 1.00 87.69 91 TYR A CA 1
ATOM 675 C C . TYR A 1 91 ? 8.072 -7.645 -23.543 1.00 87.69 91 TYR A C 1
ATOM 677 O O . TYR A 1 91 ? 7.769 -6.880 -22.630 1.00 87.69 91 TYR A O 1
ATOM 685 N N . GLU A 1 92 ? 7.233 -8.594 -23.948 1.00 92.38 92 GLU A N 1
ATOM 686 C CA . GLU A 1 92 ? 5.873 -8.767 -23.452 1.00 92.38 92 GLU A CA 1
ATOM 687 C C . GLU A 1 92 ? 5.840 -9.086 -21.952 1.00 92.38 92 GLU A C 1
ATOM 689 O O . GLU A 1 92 ? 4.991 -8.573 -21.223 1.00 92.38 92 GLU A O 1
ATOM 694 N N . LEU A 1 93 ? 6.784 -9.898 -21.462 1.00 90.19 93 LEU A N 1
ATOM 695 C CA . LEU A 1 93 ? 6.889 -10.225 -20.037 1.00 90.19 93 LEU A CA 1
ATOM 696 C C . LEU A 1 93 ? 7.349 -9.015 -19.216 1.00 90.19 93 LEU A C 1
ATOM 698 O O . LEU A 1 93 ? 6.855 -8.818 -18.101 1.00 90.19 93 LEU A O 1
ATOM 702 N N . LEU A 1 94 ? 8.257 -8.200 -19.767 1.00 87.50 94 LEU A N 1
ATOM 703 C CA . LEU A 1 94 ? 8.675 -6.933 -19.163 1.00 87.50 94 LEU A CA 1
ATOM 704 C C . LEU A 1 94 ? 7.468 -5.999 -19.016 1.00 87.50 94 LEU A C 1
ATOM 706 O O . LEU A 1 94 ? 7.156 -5.596 -17.895 1.00 87.50 94 LEU A O 1
ATOM 710 N N . CYS A 1 95 ? 6.733 -5.776 -20.109 1.00 90.56 95 CYS A N 1
ATOM 711 C CA . CYS A 1 95 ? 5.501 -4.991 -20.118 1.00 90.56 95 CYS A CA 1
ATOM 712 C C . CYS A 1 95 ? 4.500 -5.473 -19.066 1.00 90.56 95 CYS A C 1
ATOM 714 O O . CYS A 1 95 ? 4.040 -4.690 -18.239 1.00 90.56 95 CYS A O 1
ATOM 716 N N . VAL A 1 96 ? 4.175 -6.770 -19.051 1.00 92.62 96 VAL A N 1
ATOM 717 C CA . VAL A 1 96 ? 3.206 -7.326 -18.095 1.00 92.62 96 VAL A CA 1
ATOM 718 C C . VAL A 1 96 ? 3.672 -7.120 -16.658 1.00 92.62 96 VAL A C 1
ATOM 720 O O . VAL A 1 96 ? 2.862 -6.743 -15.813 1.00 92.62 96 VAL A O 1
ATOM 723 N N . THR A 1 97 ? 4.950 -7.355 -16.366 1.00 91.44 97 THR A N 1
ATOM 724 C CA . THR A 1 97 ? 5.485 -7.266 -15.000 1.00 91.44 97 THR A CA 1
ATOM 725 C C . THR A 1 97 ? 5.493 -5.823 -14.499 1.00 91.44 97 THR A C 1
ATOM 727 O O . THR A 1 97 ? 5.030 -5.558 -13.388 1.00 91.44 97 THR A O 1
ATOM 730 N N . GLU A 1 98 ? 5.979 -4.888 -15.314 1.00 88.75 98 GLU A N 1
ATOM 731 C CA . GLU A 1 98 ? 6.077 -3.471 -14.964 1.00 88.75 98 GLU A CA 1
ATOM 732 C C . GLU A 1 98 ? 4.701 -2.811 -14.832 1.00 88.75 98 GLU A C 1
ATOM 734 O O . GLU A 1 98 ? 4.392 -2.191 -13.812 1.00 88.75 98 GLU A O 1
ATOM 739 N N . GLU A 1 99 ? 3.820 -3.032 -15.803 1.00 92.06 99 GLU A N 1
ATOM 740 C CA . GLU A 1 99 ? 2.471 -2.473 -15.787 1.00 92.06 99 GLU A CA 1
ATOM 741 C C . GLU A 1 99 ? 1.610 -3.076 -14.667 1.00 92.06 99 GLU A C 1
ATOM 743 O O . GLU A 1 99 ? 0.839 -2.371 -14.001 1.00 92.06 99 GLU A O 1
ATOM 748 N N . SER A 1 100 ? 1.785 -4.372 -14.376 1.00 92.06 100 SER A N 1
ATOM 749 C CA . SER A 1 100 ? 1.139 -5.009 -13.224 1.00 92.06 100 SER A CA 1
ATOM 750 C C . SER A 1 100 ? 1.660 -4.450 -11.906 1.00 92.06 100 SER A C 1
ATOM 752 O O . SER A 1 100 ? 0.869 -4.272 -10.983 1.00 92.06 100 SER A O 1
ATOM 754 N N . HIS A 1 101 ? 2.956 -4.139 -11.800 1.00 91.81 101 HIS A N 1
ATOM 755 C CA . HIS A 1 101 ? 3.527 -3.545 -10.594 1.00 91.81 101 HIS A CA 1
ATOM 756 C C . HIS A 1 101 ? 2.841 -2.212 -10.265 1.00 91.81 101 HIS A C 1
ATOM 758 O O . HIS A 1 101 ? 2.299 -2.067 -9.167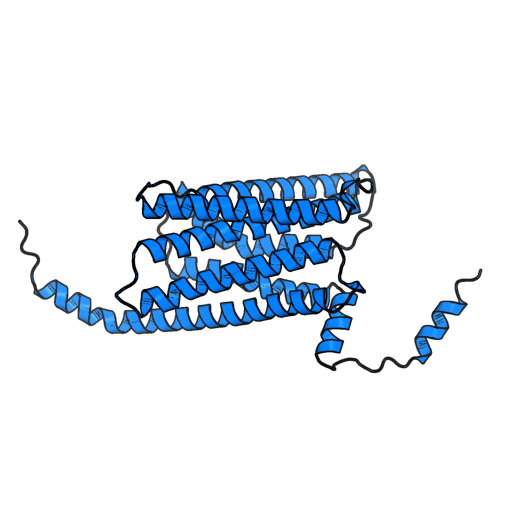 1.00 91.81 101 HIS A O 1
ATOM 764 N N . TYR A 1 102 ? 2.756 -1.286 -11.225 1.00 89.94 102 TYR A N 1
ATOM 765 C CA . TYR A 1 102 ? 2.066 -0.007 -11.023 1.00 89.94 102 TYR A CA 1
ATOM 766 C C . TYR A 1 102 ? 0.565 -0.171 -10.773 1.00 89.94 102 TYR A C 1
ATOM 768 O O . TYR A 1 102 ? 0.013 0.456 -9.863 1.00 89.94 102 TYR A O 1
ATOM 776 N N . GLY A 1 103 ? -0.103 -1.049 -11.525 1.00 92.12 103 GLY A N 1
ATOM 777 C CA . GLY A 1 103 ? -1.528 -1.306 -11.324 1.00 92.12 103 GLY A CA 1
ATOM 778 C C . GLY A 1 103 ? -1.845 -1.904 -9.946 1.00 92.12 103 GLY A C 1
ATOM 779 O O . GLY A 1 103 ? -2.871 -1.564 -9.359 1.00 92.12 103 GLY A O 1
ATOM 780 N N . MET A 1 104 ? -0.934 -2.691 -9.361 1.00 92.81 104 MET A N 1
ATOM 781 C CA . MET A 1 104 ? -1.078 -3.247 -8.008 1.00 92.81 104 MET A CA 1
ATOM 782 C C . MET A 1 104 ? -0.778 -2.240 -6.887 1.00 92.81 104 MET A C 1
ATOM 784 O O . MET A 1 104 ? -1.176 -2.473 -5.747 1.00 92.81 104 MET A O 1
ATOM 788 N N . ILE A 1 105 ? -0.177 -1.079 -7.176 1.00 93.94 105 ILE A N 1
ATOM 789 C CA . ILE A 1 105 ? -0.057 0.023 -6.200 1.00 93.94 105 ILE A CA 1
ATOM 790 C C . ILE A 1 105 ? -1.405 0.740 -5.989 1.00 93.94 105 ILE A C 1
ATOM 792 O O . ILE A 1 105 ? -1.685 1.247 -4.898 1.00 93.94 105 ILE A O 1
ATOM 796 N N . ILE A 1 106 ? -2.285 0.746 -6.995 1.00 94.50 106 ILE A N 1
ATOM 797 C CA . ILE A 1 106 ? -3.625 1.352 -6.911 1.00 94.50 106 ILE A CA 1
ATOM 798 C C . ILE A 1 106 ? -4.471 0.756 -5.769 1.00 94.50 106 ILE A C 1
ATOM 800 O O . ILE A 1 106 ? -4.957 1.534 -4.942 1.00 94.50 106 ILE A O 1
ATOM 804 N N . PRO A 1 107 ? -4.659 -0.576 -5.647 1.00 97.06 107 PRO A N 1
ATOM 805 C CA . PRO A 1 107 ? -5.433 -1.148 -4.551 1.00 97.06 107 PRO A CA 1
ATOM 806 C C . PRO A 1 107 ? -4.834 -0.820 -3.179 1.00 97.06 107 PRO A C 1
ATOM 808 O O . PRO A 1 107 ? -5.596 -0.532 -2.259 1.00 97.06 107 PRO A O 1
ATOM 811 N N . ASN A 1 108 ? -3.503 -0.742 -3.051 1.00 95.94 108 ASN A N 1
ATOM 812 C CA . ASN A 1 108 ? -2.835 -0.240 -1.844 1.00 95.94 108 ASN A CA 1
ATOM 813 C C . ASN A 1 108 ? -3.368 1.148 -1.440 1.00 95.94 108 ASN A C 1
ATOM 815 O O . ASN A 1 108 ? -3.847 1.329 -0.320 1.00 95.94 108 ASN A O 1
ATOM 819 N N . LEU A 1 109 ? -3.356 2.116 -2.363 1.00 96.25 109 LEU A N 1
ATOM 820 C CA . LEU A 1 109 ? -3.857 3.475 -2.113 1.00 96.25 109 LEU A CA 1
ATOM 821 C C . LEU A 1 109 ? -5.359 3.507 -1.805 1.00 96.25 109 LEU A C 1
ATOM 823 O O . LEU A 1 109 ? -5.799 4.253 -0.928 1.00 96.25 109 LEU A O 1
ATOM 827 N N . LEU A 1 110 ? -6.152 2.691 -2.501 1.00 97.12 110 LEU A N 1
ATOM 828 C CA . LEU A 1 110 ? -7.595 2.624 -2.283 1.00 97.12 110 LEU A CA 1
ATOM 829 C C . LEU A 1 110 ? -7.945 2.008 -0.920 1.00 97.12 110 LEU A C 1
ATOM 831 O O . LEU A 1 110 ? -8.848 2.512 -0.251 1.00 97.12 110 LEU A O 1
ATOM 835 N N . PHE A 1 111 ? -7.222 0.984 -0.454 1.00 97.94 111 PHE A N 1
ATOM 836 C CA . PHE A 1 111 ? -7.419 0.442 0.896 1.00 97.94 111 PHE A CA 1
ATOM 837 C C . PHE A 1 111 ? -7.033 1.449 1.978 1.00 97.94 111 PHE A C 1
ATOM 839 O O . PHE A 1 111 ? -7.771 1.595 2.953 1.00 97.94 111 PHE A O 1
ATOM 846 N N . VAL A 1 112 ? -5.943 2.194 1.782 1.00 96.56 112 VAL A N 1
ATOM 847 C CA . VAL A 1 112 ? -5.549 3.303 2.665 1.00 96.56 112 VAL A CA 1
ATOM 848 C C . VAL A 1 112 ? -6.658 4.355 2.746 1.00 96.56 112 VAL A C 1
ATOM 850 O O . VAL A 1 112 ? -7.055 4.754 3.843 1.00 96.56 112 VAL A O 1
ATOM 853 N N . LEU A 1 113 ? -7.213 4.757 1.599 1.00 96.44 113 LEU A N 1
ATOM 854 C CA . LEU A 1 113 ? -8.323 5.707 1.528 1.00 96.44 113 LEU A CA 1
ATOM 855 C C . LEU A 1 113 ? -9.565 5.189 2.263 1.00 96.44 113 LEU A C 1
ATOM 857 O O . LEU A 1 113 ? -10.143 5.908 3.076 1.00 96.44 113 LEU A O 1
ATOM 861 N N . VAL A 1 114 ? -9.981 3.949 2.001 1.00 96.38 114 VAL A N 1
ATOM 862 C CA . VAL A 1 114 ? -11.171 3.361 2.631 1.00 96.38 114 VAL A CA 1
ATOM 863 C C . VAL A 1 114 ? -10.993 3.235 4.142 1.00 96.38 114 VAL A C 1
ATOM 865 O O . VAL A 1 114 ? -11.901 3.605 4.887 1.00 96.38 114 VAL A O 1
ATOM 868 N N . LEU A 1 115 ? -9.826 2.779 4.605 1.00 96.19 115 LEU A N 1
ATOM 869 C CA . LEU A 1 115 ? -9.508 2.674 6.030 1.00 96.19 115 LEU A CA 1
ATOM 870 C C . LEU A 1 115 ? -9.589 4.045 6.716 1.00 96.19 115 LEU A C 1
ATOM 872 O O . LEU A 1 115 ? -10.188 4.190 7.784 1.00 96.19 115 LEU A O 1
ATOM 876 N N . PHE A 1 116 ? -9.050 5.075 6.067 1.00 95.62 116 PHE A N 1
ATOM 877 C CA . PHE A 1 116 ? -9.082 6.446 6.558 1.00 95.62 116 PHE A CA 1
ATOM 878 C C . PHE A 1 116 ? -10.501 7.040 6.597 1.00 95.62 116 PHE A C 1
ATOM 880 O O . PHE A 1 116 ? -10.897 7.658 7.591 1.00 95.62 116 PHE A O 1
ATOM 887 N N . LEU A 1 117 ? -11.305 6.808 5.555 1.00 94.50 117 LEU A N 1
ATOM 888 C CA . LEU A 1 117 ? -12.705 7.237 5.502 1.00 94.50 117 LEU A CA 1
ATOM 889 C C . LEU A 1 117 ? -13.573 6.503 6.533 1.00 94.50 117 LEU A C 1
ATOM 891 O O . LEU A 1 117 ? -14.461 7.119 7.133 1.00 94.50 117 LEU A O 1
ATOM 895 N N . GLU A 1 118 ? -13.319 5.216 6.787 1.00 93.31 118 GLU A N 1
ATOM 896 C CA . GLU A 1 118 ? -14.004 4.459 7.840 1.00 93.31 118 GLU A CA 1
ATOM 897 C C . GLU A 1 118 ? -13.623 4.970 9.237 1.00 93.31 118 GLU A C 1
ATOM 899 O O . GLU A 1 118 ? -14.493 5.104 10.110 1.00 93.31 118 GLU A O 1
ATOM 904 N N . TRP A 1 119 ? -12.346 5.300 9.454 1.00 94.62 119 TRP A N 1
ATOM 905 C CA . TRP A 1 119 ? -11.884 5.927 10.690 1.00 94.62 119 TRP A CA 1
ATOM 906 C C . TRP A 1 119 ? -12.577 7.273 10.927 1.00 94.62 119 TRP A C 1
ATOM 908 O O . TRP A 1 119 ? -13.128 7.501 12.010 1.00 94.62 119 TRP A O 1
ATOM 918 N N . TYR A 1 120 ? -12.615 8.141 9.912 1.00 94.00 120 TYR A N 1
ATOM 919 C CA . TYR A 1 120 ? -13.259 9.451 10.008 1.00 94.00 120 TYR A CA 1
ATOM 920 C C . TYR A 1 120 ? -14.761 9.321 10.282 1.00 94.00 120 TYR A C 1
ATOM 922 O O . TYR A 1 120 ? -15.282 9.916 11.231 1.00 94.00 120 TYR A O 1
ATOM 930 N N . SER A 1 121 ? -15.446 8.475 9.505 1.00 92.38 121 SER A N 1
ATOM 931 C CA . SER A 1 121 ? -16.884 8.228 9.651 1.00 92.38 121 SER A CA 1
ATOM 932 C C . SER A 1 121 ? -17.227 7.668 11.029 1.00 92.38 121 SER A C 1
ATOM 934 O O . SER A 1 121 ? -18.213 8.081 11.627 1.00 92.38 121 SER A O 1
ATOM 936 N N . GLY A 1 122 ? -16.400 6.770 11.569 1.00 91.75 122 GLY A N 1
ATOM 937 C CA . GLY A 1 122 ? -16.591 6.234 12.915 1.00 91.75 122 GLY A CA 1
ATOM 938 C C . GLY A 1 122 ? -16.212 7.194 14.046 1.00 91.75 122 GLY A C 1
ATOM 939 O O . GLY A 1 122 ? -16.675 7.003 15.165 1.00 91.75 122 GLY A O 1
ATOM 940 N N . SER A 1 123 ? -15.375 8.200 13.780 1.00 93.06 123 SER A N 1
ATOM 941 C CA . SER A 1 123 ? -14.948 9.185 14.783 1.00 93.06 123 SER A CA 1
ATOM 942 C C . SER A 1 123 ? -15.925 10.350 14.925 1.00 93.06 123 SER A C 1
ATOM 944 O O . SER A 1 123 ? -16.099 10.858 16.030 1.00 93.06 123 SER A O 1
ATOM 946 N N . TYR A 1 124 ? -16.538 10.780 13.819 1.00 91.38 124 TYR A N 1
ATOM 947 C CA . TYR A 1 124 ? -17.341 12.009 13.764 1.00 91.38 124 TYR A CA 1
ATOM 948 C C . TYR A 1 124 ? -18.735 11.830 13.155 1.00 91.38 124 TYR A C 1
ATOM 950 O O . TYR A 1 124 ? -19.605 12.679 13.362 1.00 91.38 124 TYR A O 1
ATOM 958 N N . GLY A 1 125 ? -18.951 10.765 12.385 1.00 85.69 125 GLY A N 1
ATOM 959 C CA . GLY A 1 125 ? -20.211 10.494 11.705 1.00 85.69 125 GLY A CA 1
ATOM 960 C C . GLY A 1 125 ? -21.203 9.714 12.565 1.00 85.69 125 GLY A C 1
ATOM 961 O O . GLY A 1 125 ? -20.877 9.157 13.613 1.00 85.69 125 GLY A O 1
ATOM 962 N N . ARG A 1 126 ? -22.450 9.647 12.087 1.00 82.25 126 ARG A N 1
ATOM 963 C CA . ARG A 1 126 ? -23.393 8.617 12.541 1.00 82.25 126 ARG A CA 1
ATOM 964 C C . ARG A 1 126 ? -22.953 7.272 11.956 1.00 82.25 126 ARG A C 1
ATOM 966 O O . ARG A 1 126 ? -22.407 7.275 10.850 1.00 82.25 126 ARG A O 1
ATOM 973 N N . PRO A 1 127 ? -23.194 6.138 12.640 1.00 72.38 127 PRO A N 1
ATOM 974 C CA . PRO A 1 127 ? -22.942 4.823 12.062 1.00 72.38 127 PRO A CA 1
ATOM 975 C C . PRO A 1 127 ? -23.684 4.723 10.724 1.00 72.38 127 PRO A C 1
ATOM 977 O O . PRO A 1 127 ? -24.911 4.684 10.676 1.00 72.38 127 PRO A O 1
ATOM 980 N N . CYS A 1 128 ? -22.929 4.793 9.630 1.00 67.38 128 CYS A N 1
ATOM 981 C CA . CYS A 1 128 ? -23.478 4.787 8.283 1.00 67.38 128 CYS A CA 1
ATOM 982 C C . CYS A 1 128 ? -23.923 3.360 7.928 1.00 67.38 128 CYS A C 1
ATOM 984 O O . CYS A 1 128 ? -23.343 2.394 8.424 1.00 67.38 128 CYS A O 1
ATOM 986 N N . CYS A 1 129 ? -24.904 3.205 7.034 1.00 63.97 129 CYS A N 1
ATOM 987 C CA . CYS A 1 129 ? -25.446 1.903 6.605 1.00 63.97 129 CYS A CA 1
ATOM 988 C C . CYS A 1 129 ? -24.393 0.952 6.001 1.00 63.97 129 CYS A C 1
ATOM 990 O O . CYS A 1 129 ? -24.629 -0.247 5.858 1.00 63.97 129 CYS A O 1
ATOM 992 N N . LEU A 1 130 ? -23.208 1.475 5.680 1.00 65.44 130 LEU A N 1
ATOM 993 C CA . LEU A 1 130 ? -22.043 0.716 5.241 1.00 65.44 130 LEU A CA 1
ATOM 994 C C . LEU A 1 130 ? -21.492 -0.246 6.302 1.00 65.44 130 LEU A C 1
ATOM 996 O O . LEU A 1 130 ? -20.524 -0.928 6.007 1.00 65.44 130 LEU A O 1
ATOM 1000 N N . THR A 1 131 ? -22.053 -0.339 7.508 1.00 77.38 131 THR A N 1
ATOM 1001 C CA . THR A 1 131 ? -21.633 -1.292 8.554 1.00 77.38 131 THR A CA 1
ATOM 1002 C C . THR A 1 131 ? -21.908 -2.763 8.233 1.00 77.38 131 THR A C 1
ATOM 1004 O O . THR A 1 131 ? -21.427 -3.637 8.954 1.00 77.38 131 THR A O 1
ATOM 1007 N N . SER A 1 132 ? -22.643 -3.071 7.161 1.00 88.00 132 SER A N 1
ATOM 1008 C CA . SER A 1 132 ? -22.946 -4.455 6.793 1.00 88.00 132 SER A CA 1
ATOM 1009 C C . SER A 1 132 ? -21.716 -5.216 6.272 1.00 88.00 132 SER A C 1
ATOM 1011 O O . SER A 1 132 ? -20.842 -4.670 5.592 1.00 88.00 132 SER A O 1
ATOM 1013 N N . ARG A 1 133 ? -21.672 -6.530 6.544 1.00 89.19 133 ARG A N 1
ATOM 1014 C CA . ARG A 1 133 ? -20.650 -7.446 6.001 1.00 89.19 133 ARG A CA 1
ATOM 1015 C C . ARG A 1 133 ? -20.661 -7.471 4.469 1.00 89.19 133 ARG A C 1
ATOM 1017 O O . ARG A 1 133 ? -19.604 -7.576 3.858 1.00 89.19 133 ARG A O 1
ATOM 1024 N N . LEU A 1 134 ? -21.840 -7.328 3.861 1.00 92.38 134 LEU A N 1
ATOM 1025 C CA . LEU A 1 134 ? -21.992 -7.256 2.408 1.00 92.38 134 LEU A CA 1
ATOM 1026 C C . LEU A 1 134 ? -21.300 -6.014 1.829 1.00 92.38 134 LEU A C 1
ATOM 1028 O O . LEU A 1 134 ? -20.615 -6.123 0.818 1.00 92.38 134 LEU A O 1
ATOM 1032 N N . GLY A 1 135 ? -21.409 -4.862 2.502 1.00 92.38 135 GLY A N 1
ATOM 1033 C CA . GLY A 1 135 ? -20.730 -3.632 2.088 1.00 92.38 135 GLY A CA 1
ATOM 1034 C C . GLY A 1 135 ? -19.206 -3.762 2.097 1.00 92.38 135 GLY A C 1
ATOM 1035 O O . GLY A 1 135 ? -18.553 -3.325 1.156 1.00 92.38 135 GLY A O 1
ATOM 1036 N N . LEU A 1 136 ? -18.639 -4.421 3.116 1.00 93.69 136 LEU A N 1
ATOM 1037 C CA . LEU A 1 136 ? -17.203 -4.731 3.168 1.00 93.69 136 LEU A CA 1
ATOM 1038 C C . LEU A 1 136 ? -16.762 -5.564 1.954 1.00 93.69 136 LEU A C 1
ATOM 1040 O O . LEU A 1 136 ? -15.817 -5.188 1.266 1.00 93.69 136 LEU A O 1
ATOM 1044 N N . VAL A 1 137 ? -17.453 -6.677 1.686 1.00 95.50 137 VAL A N 1
ATOM 1045 C CA . VAL A 1 137 ? -17.119 -7.574 0.567 1.00 95.50 137 VAL A CA 1
ATOM 1046 C C . VAL A 1 137 ? -17.239 -6.845 -0.770 1.00 95.50 137 VAL A C 1
ATOM 1048 O O . VAL A 1 137 ? -16.345 -6.962 -1.601 1.00 95.50 137 VAL A O 1
ATOM 1051 N N . ALA A 1 138 ? -18.296 -6.051 -0.956 1.00 96.25 138 ALA A N 1
ATOM 1052 C CA . ALA A 1 138 ? -18.504 -5.274 -2.173 1.00 96.25 138 ALA A CA 1
ATOM 1053 C C . ALA A 1 138 ? -17.385 -4.247 -2.411 1.00 96.25 138 ALA A C 1
ATOM 1055 O O . ALA A 1 138 ? -16.890 -4.147 -3.529 1.00 96.25 138 ALA A O 1
ATOM 1056 N N . ILE A 1 139 ? -16.945 -3.522 -1.373 1.00 96.50 139 ILE A N 1
ATOM 1057 C CA . ILE A 1 139 ? -15.845 -2.548 -1.486 1.00 96.50 139 ILE A CA 1
ATOM 1058 C C . ILE A 1 139 ? -14.533 -3.247 -1.850 1.00 96.50 139 ILE A C 1
ATOM 1060 O O . ILE A 1 139 ? -13.843 -2.810 -2.766 1.00 96.50 139 ILE A O 1
ATOM 1064 N N . VAL A 1 140 ? -14.197 -4.342 -1.161 1.00 97.50 140 VAL A N 1
ATOM 1065 C CA . VAL A 1 140 ? -12.975 -5.110 -1.444 1.00 97.50 140 VAL A CA 1
ATOM 1066 C C . VAL A 1 140 ? -13.000 -5.653 -2.875 1.00 97.50 140 VAL A C 1
ATOM 1068 O O . VAL A 1 140 ? -12.033 -5.474 -3.611 1.00 97.50 140 VAL A O 1
ATOM 1071 N N . ALA A 1 141 ? -14.114 -6.261 -3.294 1.00 97.62 141 ALA A N 1
ATOM 1072 C CA . ALA A 1 141 ? -14.276 -6.786 -4.647 1.00 97.62 141 ALA A CA 1
ATOM 1073 C C . ALA A 1 141 ? -14.170 -5.682 -5.709 1.00 97.62 141 ALA A C 1
ATOM 1075 O O . ALA A 1 141 ? -13.512 -5.881 -6.729 1.00 97.62 141 ALA A O 1
ATOM 1076 N N . LEU A 1 142 ? -14.764 -4.511 -5.460 1.00 97.69 142 LEU A N 1
ATOM 1077 C CA . LEU A 1 142 ? -14.683 -3.361 -6.358 1.00 97.69 142 LEU A CA 1
ATOM 1078 C C . LEU A 1 142 ? -13.236 -2.883 -6.528 1.00 97.69 142 LEU A C 1
ATOM 1080 O O . LEU A 1 142 ? -12.794 -2.711 -7.660 1.00 97.69 142 LEU A O 1
ATOM 1084 N N . ILE A 1 143 ? -12.495 -2.712 -5.427 1.00 97.88 143 ILE A N 1
ATOM 1085 C CA . ILE A 1 143 ? -11.091 -2.275 -5.455 1.00 97.88 143 ILE A CA 1
ATOM 1086 C C . ILE A 1 143 ? -10.239 -3.238 -6.289 1.00 97.88 143 ILE A C 1
ATOM 1088 O O . ILE A 1 143 ? -9.527 -2.800 -7.191 1.00 97.88 143 ILE A O 1
ATOM 1092 N N . TRP A 1 144 ? -10.350 -4.545 -6.035 1.00 98.12 144 TRP A N 1
ATOM 1093 C CA . TRP A 1 144 ? -9.605 -5.556 -6.789 1.00 98.12 144 TRP A CA 1
ATOM 1094 C C . TRP A 1 144 ? -10.009 -5.610 -8.262 1.00 98.12 144 TRP A C 1
ATOM 1096 O O . TRP A 1 144 ? -9.144 -5.705 -9.126 1.00 98.12 144 TRP A O 1
ATOM 1106 N N . THR A 1 145 ? -11.304 -5.505 -8.566 1.00 97.44 145 THR A N 1
ATOM 1107 C CA . THR A 1 145 ? -11.795 -5.516 -9.953 1.00 97.44 145 THR A CA 1
ATOM 1108 C C . THR A 1 145 ? -11.240 -4.330 -10.738 1.00 97.44 145 THR A C 1
ATOM 1110 O O . THR A 1 145 ? -10.734 -4.511 -11.842 1.00 97.44 145 THR A O 1
ATOM 1113 N N . VAL A 1 146 ? -11.278 -3.126 -10.158 1.00 95.50 146 VAL A N 1
ATOM 1114 C CA . VAL A 1 146 ? -10.714 -1.919 -10.781 1.00 95.50 146 VAL A CA 1
ATOM 1115 C C . VAL A 1 146 ? -9.209 -2.074 -11.002 1.00 95.50 146 VAL A C 1
ATOM 1117 O O . VAL A 1 146 ? -8.732 -1.791 -12.097 1.00 95.50 146 VAL A O 1
ATOM 1120 N N . ALA A 1 147 ? -8.472 -2.570 -10.003 1.00 95.06 147 ALA A N 1
ATOM 1121 C CA . ALA A 1 147 ? -7.031 -2.791 -10.114 1.00 95.06 147 ALA A CA 1
ATOM 1122 C C . ALA A 1 147 ? -6.678 -3.765 -11.248 1.00 95.06 147 ALA A C 1
ATOM 1124 O O . ALA A 1 147 ? -5.848 -3.448 -12.094 1.00 95.06 147 ALA A O 1
ATOM 1125 N N . LEU A 1 148 ? -7.357 -4.915 -11.310 1.00 96.00 148 LEU A N 1
ATOM 1126 C CA . LEU A 1 148 ? -7.120 -5.935 -12.332 1.00 96.00 148 LEU A CA 1
ATOM 1127 C C . LEU A 1 148 ? -7.443 -5.433 -13.743 1.00 96.00 148 LEU A C 1
ATOM 1129 O O . LEU A 1 148 ? -6.685 -5.708 -14.668 1.00 96.00 148 LEU A O 1
ATOM 1133 N N . ILE A 1 149 ? -8.535 -4.678 -13.910 1.00 96.06 149 ILE A N 1
ATOM 1134 C CA . ILE A 1 149 ? -8.891 -4.076 -15.203 1.00 96.06 149 ILE A CA 1
ATOM 1135 C C . ILE A 1 149 ? -7.810 -3.087 -15.648 1.00 96.06 149 ILE A C 1
ATOM 1137 O O . ILE A 1 149 ? -7.393 -3.138 -16.802 1.00 96.06 149 ILE A O 1
ATOM 1141 N N . ILE A 1 150 ? -7.341 -2.214 -14.748 1.00 93.88 150 ILE A N 1
ATOM 1142 C CA . ILE A 1 150 ? -6.300 -1.231 -15.073 1.00 93.88 150 ILE A CA 1
ATOM 1143 C C . ILE A 1 150 ? -4.989 -1.936 -15.430 1.00 93.88 150 ILE A C 1
ATOM 1145 O O . ILE A 1 150 ? -4.435 -1.631 -16.480 1.00 93.88 150 ILE A O 1
ATOM 1149 N N . SER A 1 151 ? -4.535 -2.904 -14.622 1.00 94.00 151 SER A N 1
ATOM 1150 C CA . SER A 1 151 ? -3.319 -3.685 -14.899 1.00 94.00 151 SER A CA 1
ATOM 1151 C C . SER A 1 151 ? -3.389 -4.418 -16.239 1.00 94.00 151 SER A C 1
ATOM 1153 O O . SER A 1 151 ? -2.434 -4.391 -17.007 1.00 94.00 151 SER A O 1
ATOM 1155 N N . ALA A 1 152 ? -4.517 -5.068 -16.544 1.00 95.50 152 ALA A N 1
ATOM 1156 C CA . ALA A 1 152 ? -4.678 -5.796 -17.800 1.00 95.50 152 ALA A CA 1
ATOM 1157 C C . ALA A 1 152 ? -4.704 -4.847 -19.008 1.00 95.50 152 ALA A C 1
ATOM 1159 O O . ALA A 1 152 ? -4.048 -5.110 -20.017 1.00 95.50 152 ALA A O 1
ATOM 1160 N N . ALA A 1 153 ? -5.436 -3.733 -18.907 1.00 95.56 153 ALA A N 1
ATOM 1161 C CA .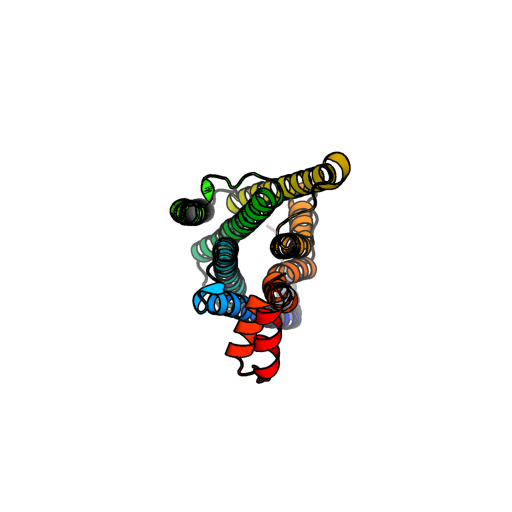 ALA A 1 153 ? -5.507 -2.737 -19.969 1.00 95.56 153 ALA A CA 1
ATOM 1162 C C . ALA A 1 153 ? -4.141 -2.090 -20.227 1.00 95.56 153 ALA A C 1
ATOM 1164 O O . ALA A 1 153 ? -3.738 -1.956 -21.379 1.00 95.56 153 ALA A O 1
ATOM 1165 N N . SER A 1 154 ? -3.410 -1.730 -19.170 1.00 94.81 154 SER A N 1
ATOM 1166 C CA . SER A 1 154 ? -2.117 -1.067 -19.305 1.00 94.81 154 SER A CA 1
ATOM 1167 C C . SER A 1 154 ? -1.032 -2.012 -19.830 1.00 94.81 154 SER A C 1
ATOM 1169 O O . SER A 1 154 ? -0.319 -1.641 -20.758 1.00 94.81 154 SER A O 1
ATOM 1171 N N . ALA A 1 155 ? -0.997 -3.270 -19.372 1.00 94.38 155 ALA A N 1
ATOM 1172 C CA . ALA A 1 155 ? -0.133 -4.300 -19.952 1.00 94.38 155 ALA A CA 1
ATOM 1173 C C . ALA A 1 155 ? -0.437 -4.537 -21.442 1.00 94.38 155 ALA A C 1
ATOM 1175 O O . ALA A 1 155 ? 0.482 -4.638 -22.251 1.00 94.38 155 ALA A O 1
ATOM 1176 N N . THR A 1 156 ? -1.721 -4.566 -21.822 1.00 95.31 156 THR A N 1
ATOM 1177 C CA . THR A 1 156 ? -2.128 -4.710 -23.229 1.00 95.31 156 THR A CA 1
ATOM 1178 C C . THR A 1 156 ? -1.652 -3.526 -24.072 1.00 95.31 156 THR A C 1
ATOM 1180 O O . THR A 1 156 ? -1.163 -3.727 -25.179 1.00 95.31 156 THR A O 1
ATOM 1183 N N . PHE A 1 157 ? -1.758 -2.296 -23.563 1.00 94.88 157 PHE A N 1
ATOM 1184 C CA . PHE A 1 157 ? -1.265 -1.115 -24.275 1.00 94.88 157 PHE A CA 1
ATOM 1185 C C . PHE A 1 157 ? 0.258 -1.093 -24.414 1.00 94.88 157 PHE A C 1
ATOM 1187 O O . PHE A 1 157 ? 0.734 -0.724 -25.484 1.00 94.88 157 PHE A O 1
ATOM 1194 N N . CYS A 1 158 ? 0.994 -1.545 -23.395 1.00 94.12 158 CYS A N 1
ATOM 1195 C CA . CYS A 1 158 ? 2.449 -1.689 -23.466 1.00 94.12 158 CYS A CA 1
ATOM 1196 C C . CYS A 1 158 ? 2.860 -2.700 -24.547 1.00 94.12 158 CYS A C 1
ATOM 1198 O O . CYS A 1 158 ? 3.649 -2.368 -25.418 1.00 94.12 158 CYS A O 1
ATOM 1200 N N . ILE A 1 159 ? 2.245 -3.891 -24.574 1.00 94.69 159 ILE A N 1
ATOM 1201 C CA . ILE A 1 159 ? 2.533 -4.922 -25.593 1.00 94.69 159 ILE A CA 1
ATOM 1202 C C . ILE A 1 159 ? 2.246 -4.424 -27.018 1.00 94.69 159 ILE A C 1
ATOM 1204 O O . ILE A 1 159 ? 2.907 -4.832 -27.967 1.00 94.69 159 ILE A O 1
ATOM 1208 N N . LEU A 1 160 ? 1.244 -3.558 -27.183 1.00 95.31 160 LEU A N 1
ATOM 1209 C CA . LEU A 1 160 ? 0.871 -2.981 -28.476 1.00 95.31 160 LEU A CA 1
ATOM 1210 C C . LEU A 1 160 ? 1.683 -1.723 -28.841 1.00 95.31 160 LEU A C 1
ATOM 1212 O O . LEU A 1 160 ? 1.278 -1.009 -29.761 1.00 95.31 160 LEU A O 1
ATOM 1216 N N . ASP A 1 161 ? 2.771 -1.426 -28.118 1.00 90.44 161 ASP A N 1
ATOM 1217 C CA . ASP A 1 161 ? 3.626 -0.241 -28.290 1.00 90.44 161 ASP A CA 1
ATOM 1218 C C . ASP A 1 161 ? 2.845 1.088 -28.295 1.00 90.44 161 ASP A C 1
ATOM 1220 O O . ASP A 1 161 ? 3.247 2.091 -28.897 1.00 90.44 161 ASP A O 1
ATOM 1224 N N . MET A 1 162 ? 1.693 1.134 -27.617 1.00 88.69 162 MET A N 1
ATOM 1225 C CA . MET A 1 162 ? 0.951 2.379 -27.467 1.00 88.69 162 MET A CA 1
ATOM 1226 C C . MET A 1 162 ? 1.624 3.210 -26.381 1.00 88.69 162 MET A C 1
ATOM 1228 O O . MET A 1 162 ? 1.656 2.828 -25.215 1.00 88.69 162 MET A O 1
ATOM 1232 N N . SER A 1 163 ? 2.126 4.385 -26.761 1.00 65.31 163 SER A N 1
ATOM 1233 C CA . SER A 1 163 ? 2.964 5.275 -25.943 1.00 65.31 163 SER A CA 1
ATOM 1234 C C . SER A 1 163 ? 2.266 5.925 -24.734 1.00 65.31 163 SER A C 1
ATOM 1236 O O . SER A 1 163 ? 2.662 7.010 -24.305 1.00 65.31 163 SER A O 1
ATOM 1238 N N . TYR A 1 164 ? 1.184 5.344 -24.217 1.00 74.44 164 TYR A N 1
ATOM 1239 C CA . TYR A 1 164 ? 0.381 5.926 -23.150 1.00 74.44 164 TYR A CA 1
ATOM 1240 C C . TYR A 1 164 ? 0.577 5.145 -21.842 1.00 74.44 164 TYR A C 1
ATOM 1242 O O . TYR A 1 164 ? -0.008 4.070 -21.697 1.00 74.44 164 TYR A O 1
ATOM 1250 N N . PRO A 1 165 ? 1.351 5.668 -20.868 1.00 82.06 165 PRO A N 1
ATOM 1251 C CA . PRO A 1 165 ? 1.625 4.984 -19.604 1.00 82.06 165 PRO A CA 1
ATOM 1252 C C . PRO A 1 165 ? 0.403 5.074 -18.676 1.00 82.06 165 PRO A C 1
ATOM 1254 O O . PRO A 1 165 ? 0.358 5.844 -17.710 1.00 82.06 165 PRO A O 1
ATOM 1257 N N . LEU A 1 166 ? -0.644 4.315 -19.012 1.00 88.75 166 LEU A N 1
ATOM 1258 C CA . LEU A 1 166 ? -1.950 4.375 -18.360 1.00 88.75 166 LEU A CA 1
ATOM 1259 C C . LEU A 1 166 ? -1.855 4.077 -16.860 1.00 88.75 166 LEU A C 1
ATOM 1261 O O . LEU A 1 166 ? -2.523 4.747 -16.069 1.00 88.75 166 LEU A O 1
ATOM 1265 N N . SER A 1 167 ? -1.042 3.096 -16.462 1.00 85.56 167 SER A N 1
ATOM 1266 C CA . SER A 1 167 ? -0.863 2.717 -15.057 1.00 85.56 167 SER A CA 1
ATOM 1267 C C . SER A 1 167 ? -0.220 3.843 -14.251 1.00 85.56 167 SER A C 1
ATOM 1269 O O . SER A 1 167 ? -0.732 4.195 -13.189 1.00 85.56 167 SER A O 1
ATOM 1271 N N . LEU A 1 168 ? 0.825 4.478 -14.788 1.00 86.12 168 LEU A N 1
ATOM 1272 C CA . LEU A 1 168 ? 1.512 5.603 -14.161 1.00 86.12 168 LEU A CA 1
ATOM 1273 C C . LEU A 1 168 ? 0.584 6.813 -14.009 1.00 86.12 168 LEU A C 1
ATOM 1275 O O . LEU A 1 168 ? 0.524 7.419 -12.937 1.00 86.12 168 LEU A O 1
ATOM 1279 N N . ILE A 1 169 ? -0.176 7.160 -15.052 1.00 89.38 169 ILE A N 1
ATOM 1280 C CA . ILE A 1 169 ? -1.148 8.264 -15.001 1.00 89.38 169 ILE A CA 1
ATOM 1281 C C . ILE A 1 169 ? -2.243 7.956 -13.974 1.00 89.38 169 ILE A C 1
ATOM 1283 O O . ILE A 1 169 ? -2.554 8.795 -13.127 1.00 89.38 169 ILE A O 1
ATOM 1287 N N . SER A 1 170 ? -2.789 6.737 -14.000 1.00 90.19 170 SER A N 1
ATOM 1288 C CA . SER A 1 170 ? -3.818 6.294 -13.054 1.00 90.19 170 SER A CA 1
ATOM 1289 C C . SER A 1 170 ? -3.307 6.328 -11.614 1.00 90.19 170 SER A C 1
ATOM 1291 O O . SER A 1 170 ? -3.984 6.855 -10.734 1.00 90.19 170 SER A O 1
ATOM 1293 N N . PHE A 1 171 ? -2.091 5.836 -11.374 1.00 89.44 171 PHE A N 1
ATOM 1294 C CA . PHE A 1 171 ? -1.424 5.888 -10.077 1.00 89.44 171 PHE A CA 1
ATOM 1295 C C . PHE A 1 171 ? -1.296 7.329 -9.567 1.00 89.44 171 PHE A C 1
ATOM 1297 O O . PHE A 1 171 ? -1.712 7.612 -8.443 1.00 89.44 171 PHE A O 1
ATOM 1304 N N . ASN A 1 172 ? -0.800 8.252 -10.396 1.00 89.31 172 ASN A N 1
ATOM 1305 C CA . ASN A 1 172 ? -0.651 9.660 -10.022 1.00 89.31 172 ASN A CA 1
ATOM 1306 C C . ASN A 1 172 ? -2.000 10.312 -9.687 1.00 89.31 172 ASN A C 1
ATOM 1308 O O . ASN A 1 172 ? -2.126 10.985 -8.661 1.00 89.31 172 ASN A O 1
ATOM 1312 N N . LEU A 1 173 ? -3.027 10.079 -10.509 1.00 91.88 173 LEU A N 1
ATOM 1313 C CA . LEU A 1 173 ? -4.374 10.599 -10.268 1.00 91.88 173 LEU A CA 1
ATOM 1314 C C . LEU A 1 173 ? -4.965 10.069 -8.959 1.00 91.88 173 LEU A C 1
ATOM 1316 O O . LEU A 1 173 ? -5.511 10.848 -8.172 1.00 91.88 173 LEU A O 1
ATOM 1320 N N . VAL A 1 174 ? -4.838 8.765 -8.696 1.00 93.12 174 VAL A N 1
ATOM 1321 C CA . VAL A 1 174 ? -5.308 8.156 -7.445 1.00 93.12 174 VAL A CA 1
ATOM 1322 C C . VAL A 1 174 ? -4.530 8.724 -6.263 1.00 93.12 174 VAL A C 1
ATOM 1324 O O . VAL A 1 174 ? -5.149 9.155 -5.294 1.00 93.12 174 VAL A O 1
ATOM 1327 N N . TYR A 1 175 ? -3.202 8.805 -6.341 1.00 91.81 175 TYR A N 1
ATOM 1328 C CA . TYR A 1 175 ? -2.373 9.326 -5.255 1.00 91.81 175 TYR A CA 1
ATOM 1329 C C . TYR A 1 175 ? -2.741 10.769 -4.892 1.00 91.81 175 TYR A C 1
ATOM 1331 O O . TYR A 1 175 ? -3.008 11.059 -3.723 1.00 91.81 175 TYR A O 1
ATOM 1339 N N . ILE A 1 176 ? -2.831 11.664 -5.885 1.00 91.88 176 ILE A N 1
ATOM 1340 C CA . ILE A 1 176 ? -3.233 13.064 -5.678 1.00 91.88 176 ILE A CA 1
ATOM 1341 C C . ILE A 1 176 ? -4.636 13.128 -5.072 1.00 91.88 176 ILE A C 1
ATOM 1343 O O . ILE A 1 176 ? -4.860 13.866 -4.112 1.00 91.88 176 ILE A O 1
ATOM 1347 N N . SER A 1 177 ? -5.572 12.323 -5.580 1.00 93.44 177 SER A N 1
ATOM 1348 C CA . SER A 1 177 ? -6.940 12.277 -5.058 1.00 93.44 177 SER A CA 1
ATOM 1349 C C . SER A 1 177 ? -6.970 11.865 -3.585 1.00 93.44 177 SER A C 1
ATOM 1351 O O . SER A 1 177 ? -7.608 12.535 -2.771 1.00 93.44 177 SER A O 1
ATOM 1353 N N . VAL A 1 178 ? -6.243 10.807 -3.207 1.00 93.31 178 VAL A N 1
ATOM 1354 C CA . VAL A 1 178 ? -6.164 10.363 -1.807 1.00 93.31 178 VAL A CA 1
ATOM 1355 C C . VAL A 1 178 ? -5.487 11.424 -0.937 1.00 93.31 178 VAL A C 1
ATOM 1357 O O . VAL A 1 178 ? -5.978 11.718 0.153 1.00 93.31 178 VAL A O 1
ATOM 1360 N N . PHE A 1 179 ? -4.415 12.053 -1.418 1.00 91.50 179 PHE A N 1
ATOM 1361 C CA . PHE A 1 179 ? -3.717 13.116 -0.695 1.00 91.50 179 PHE A CA 1
ATOM 1362 C C . PHE A 1 179 ? -4.627 14.321 -0.407 1.00 91.50 179 PHE A C 1
ATOM 1364 O O . PHE A 1 179 ? -4.695 14.794 0.730 1.00 91.50 179 PHE A O 1
ATOM 1371 N N . VAL A 1 180 ? -5.397 14.771 -1.403 1.00 94.25 180 VAL A N 1
ATOM 1372 C CA . VAL A 1 180 ? -6.385 15.851 -1.243 1.00 94.25 180 VAL A CA 1
ATOM 1373 C C . VAL A 1 180 ? -7.460 15.463 -0.228 1.00 94.25 180 VAL A C 1
ATOM 1375 O O . VAL A 1 180 ? -7.778 16.261 0.657 1.00 94.25 180 VAL A O 1
ATOM 1378 N N . VAL A 1 181 ? -7.987 14.236 -0.298 1.00 94.00 181 VAL A N 1
ATOM 1379 C CA . VAL A 1 181 ? -8.976 13.744 0.676 1.00 94.00 181 VAL A CA 1
ATOM 1380 C C . VAL A 1 181 ? -8.395 13.723 2.091 1.00 94.00 181 VAL A C 1
ATOM 1382 O O . VAL A 1 181 ? -9.079 14.114 3.038 1.00 94.00 181 VAL A O 1
ATOM 1385 N N . ILE A 1 182 ? -7.133 13.330 2.254 1.00 91.25 182 ILE A N 1
ATOM 1386 C CA . ILE A 1 182 ? -6.451 13.324 3.551 1.00 91.25 182 ILE A CA 1
ATOM 1387 C C . ILE A 1 182 ? -6.334 14.724 4.126 1.00 91.25 182 ILE A C 1
ATOM 1389 O O . ILE A 1 182 ? -6.757 14.941 5.264 1.00 91.25 182 ILE A O 1
ATOM 1393 N N . ILE A 1 183 ? -5.843 15.687 3.344 1.00 93.50 183 ILE A N 1
ATOM 1394 C CA . ILE A 1 183 ? -5.777 17.089 3.771 1.00 93.50 183 ILE A CA 1
ATOM 1395 C C . ILE A 1 183 ? -7.167 17.581 4.173 1.00 93.50 183 ILE A C 1
ATOM 1397 O O . ILE A 1 183 ? -7.337 18.128 5.263 1.00 93.50 183 ILE A O 1
ATOM 1401 N N . PHE A 1 184 ? -8.173 17.342 3.331 1.00 95.06 184 PHE A N 1
ATOM 1402 C CA . PHE A 1 184 ? -9.542 17.771 3.586 1.00 95.06 184 PHE A CA 1
ATOM 1403 C C . PHE A 1 184 ? -10.090 17.200 4.901 1.00 95.06 184 PHE A C 1
ATOM 1405 O O . PHE A 1 184 ? -10.583 17.945 5.748 1.00 95.06 184 PHE A O 1
ATOM 1412 N N . VAL A 1 185 ? -9.937 15.897 5.136 1.00 92.69 185 VAL A N 1
ATOM 1413 C CA . VAL A 1 185 ? -10.365 15.246 6.382 1.00 92.69 185 VAL A CA 1
ATOM 1414 C C . VAL A 1 185 ? -9.575 15.750 7.591 1.00 92.69 185 VAL A C 1
ATOM 1416 O O . VAL A 1 185 ? -10.154 15.922 8.663 1.00 92.69 185 VAL A O 1
ATOM 1419 N N . HIS A 1 186 ? -8.277 16.033 7.456 1.00 92.19 186 HIS A N 1
ATOM 1420 C CA . HIS A 1 186 ? -7.493 16.641 8.533 1.00 92.19 186 HIS A CA 1
ATOM 1421 C C . HIS A 1 186 ? -7.993 18.045 8.887 1.00 92.19 186 HIS A C 1
ATOM 1423 O O . HIS A 1 186 ? -8.115 18.364 10.072 1.00 92.19 186 HIS A O 1
ATOM 1429 N N . VAL A 1 187 ? -8.339 18.861 7.889 1.00 94.88 187 VAL A N 1
ATOM 1430 C CA . VAL A 1 187 ? -8.963 20.174 8.101 1.00 94.88 187 VAL A CA 1
ATOM 1431 C C . VAL A 1 187 ? -10.311 20.012 8.806 1.00 94.88 187 VAL A C 1
ATOM 1433 O O . VAL A 1 187 ? -10.542 20.647 9.837 1.00 94.88 187 VAL A O 1
ATOM 1436 N N . LEU A 1 188 ? -11.169 19.102 8.329 1.00 93.25 188 LEU A N 1
ATOM 1437 C CA . LEU A 1 188 ? -12.454 18.807 8.968 1.00 93.25 188 LEU A CA 1
ATOM 1438 C C . LEU A 1 188 ? -12.286 18.334 10.413 1.00 93.25 188 LEU A C 1
ATOM 1440 O O . LEU A 1 188 ? -13.017 18.772 11.295 1.00 93.25 188 LEU A O 1
ATOM 1444 N N . ARG A 1 189 ? -11.287 17.497 10.694 1.00 92.31 189 ARG A N 1
ATOM 1445 C CA . ARG A 1 189 ? -10.956 17.049 12.050 1.00 92.31 189 ARG A CA 1
ATOM 1446 C C . ARG A 1 189 ? -10.621 18.231 12.961 1.00 92.31 189 ARG A C 1
ATOM 1448 O O . ARG A 1 189 ? -11.112 18.288 14.087 1.00 92.31 189 ARG A O 1
ATOM 1455 N N . ILE A 1 190 ? -9.798 19.172 12.494 1.00 93.88 190 ILE A N 1
ATOM 1456 C CA . ILE A 1 190 ? -9.441 20.376 13.262 1.00 93.88 190 ILE A CA 1
ATOM 1457 C C . ILE A 1 190 ? -10.691 21.215 13.541 1.00 93.88 190 ILE A C 1
ATOM 1459 O O . ILE A 1 190 ? -10.884 21.648 14.677 1.00 93.88 190 ILE A O 1
ATOM 1463 N N . ILE A 1 191 ? -11.560 21.390 12.542 1.00 94.81 191 ILE A N 1
ATOM 1464 C CA . ILE A 1 191 ? -12.843 22.090 12.682 1.00 94.81 191 ILE A CA 1
ATOM 1465 C C . ILE A 1 191 ? -13.734 21.394 13.721 1.00 94.81 191 ILE A C 1
ATOM 1467 O O . ILE A 1 191 ? -14.236 22.044 14.636 1.00 94.81 191 ILE A O 1
ATOM 1471 N N . MET A 1 192 ? -13.884 20.071 13.644 1.00 93.19 192 MET A N 1
ATOM 1472 C CA . MET A 1 192 ? -14.708 19.287 14.573 1.00 93.19 192 MET A CA 1
ATOM 1473 C C . MET A 1 192 ? -14.213 19.365 16.018 1.00 93.19 192 MET A C 1
ATOM 1475 O O . MET A 1 192 ? -15.019 19.456 16.945 1.00 93.19 192 MET A O 1
ATOM 1479 N N . ILE A 1 193 ? -12.896 19.383 16.215 1.00 93.12 193 ILE A N 1
ATOM 1480 C CA . ILE A 1 193 ? -12.302 19.508 17.546 1.00 93.12 193 ILE A CA 1
ATOM 1481 C C . ILE A 1 193 ? -12.451 20.937 18.077 1.00 93.12 193 ILE A C 1
ATOM 1483 O O . ILE A 1 193 ? -12.881 21.104 19.211 1.00 93.12 193 ILE A O 1
ATOM 1487 N N . LYS A 1 194 ? -12.104 21.961 17.284 1.00 95.19 194 LYS A N 1
ATOM 1488 C CA . LYS A 1 194 ? -12.042 23.352 17.766 1.00 95.19 194 LYS A CA 1
ATOM 1489 C C . LYS A 1 194 ? -13.394 24.055 17.822 1.00 95.19 194 LYS A C 1
ATOM 1491 O O . LYS A 1 194 ? -13.620 24.838 18.733 1.00 95.19 194 LYS A O 1
ATOM 1496 N N . ILE A 1 195 ? -14.259 23.829 16.835 1.00 94.12 195 ILE A N 1
ATOM 1497 C CA . ILE A 1 195 ? -15.539 24.544 16.716 1.00 94.12 195 ILE A CA 1
ATOM 1498 C C . ILE A 1 195 ? -16.639 23.784 17.447 1.00 94.12 195 ILE A C 1
ATOM 1500 O O . ILE A 1 195 ? -17.424 24.374 18.181 1.00 94.12 195 ILE A O 1
ATOM 1504 N N . PHE A 1 196 ? -16.688 22.464 17.268 1.00 92.44 196 PHE A N 1
ATOM 1505 C CA . PHE A 1 196 ? -17.765 21.646 17.822 1.00 92.44 196 PHE A CA 1
ATOM 1506 C C . PHE A 1 196 ? -17.413 20.985 19.159 1.00 92.44 196 PHE A C 1
ATOM 1508 O O . PHE A 1 196 ? -18.283 20.336 19.735 1.00 92.44 196 PHE A O 1
ATOM 1515 N N . ASN A 1 197 ? -16.173 21.128 19.653 1.00 93.56 197 ASN A N 1
ATOM 1516 C CA . ASN A 1 197 ? -15.685 20.500 20.888 1.00 93.56 197 ASN A CA 1
ATOM 1517 C C . ASN A 1 197 ? -15.955 18.984 20.946 1.00 93.56 197 ASN A C 1
ATOM 1519 O O . ASN A 1 197 ? -16.220 18.428 22.010 1.00 93.56 197 ASN A O 1
ATOM 1523 N N . LYS A 1 198 ? -15.904 18.300 19.793 1.00 89.06 198 LYS A N 1
ATOM 1524 C CA . LYS A 1 198 ? -16.135 16.852 19.693 1.00 89.06 198 LYS A CA 1
ATOM 1525 C C . LYS A 1 198 ? -14.796 16.113 19.627 1.00 89.06 198 LYS A C 1
ATOM 1527 O O . LYS A 1 198 ? -14.168 16.105 18.563 1.00 89.06 198 LYS A O 1
ATOM 1532 N N . PRO A 1 199 ? -14.323 15.496 20.726 1.00 88.19 199 PRO A N 1
ATOM 1533 C CA . PRO A 1 199 ? -13.134 14.657 20.671 1.00 88.19 199 PRO A CA 1
ATOM 1534 C C . PRO A 1 199 ? -13.413 13.384 19.851 1.00 88.19 199 PRO A C 1
ATOM 1536 O O . PRO A 1 199 ? -14.547 12.901 19.832 1.00 88.19 199 PRO A O 1
ATOM 1539 N N . PRO A 1 200 ? -12.402 12.828 19.160 1.00 87.94 200 PRO A N 1
ATOM 1540 C CA . PRO A 1 200 ? -12.566 11.578 18.426 1.00 87.94 200 PRO A CA 1
ATOM 1541 C C . PRO A 1 200 ? -12.840 10.418 19.392 1.00 87.94 200 PRO A C 1
ATOM 1543 O O . PRO A 1 200 ? -12.126 10.253 20.379 1.00 87.94 200 PRO A O 1
ATOM 1546 N N . VAL A 1 201 ? -13.858 9.610 19.084 1.00 84.75 201 VAL A N 1
ATOM 1547 C CA . VAL A 1 201 ? -14.259 8.449 19.904 1.00 84.75 201 VAL A CA 1
ATOM 1548 C C . VAL A 1 201 ? -13.390 7.218 19.619 1.00 84.75 201 VAL A C 1
ATOM 1550 O O . VAL A 1 201 ? -13.110 6.430 20.519 1.00 84.75 201 VAL A O 1
ATOM 1553 N N . LYS A 1 202 ? -12.957 7.037 18.365 1.00 86.00 202 LYS A N 1
ATOM 1554 C CA . LYS A 1 202 ? -12.149 5.885 17.945 1.00 86.00 202 LYS A CA 1
ATOM 1555 C C . LYS A 1 202 ? -10.663 6.060 18.261 1.00 86.00 202 LYS A C 1
ATOM 1557 O O . LYS A 1 202 ? -10.160 7.175 18.418 1.00 86.00 202 LYS A O 1
ATOM 1562 N N . ASN A 1 203 ? -9.957 4.928 18.301 1.00 88.44 203 ASN A N 1
ATOM 1563 C CA . ASN A 1 203 ? -8.503 4.890 18.415 1.00 88.44 203 ASN A CA 1
ATOM 1564 C C . ASN A 1 203 ? -7.845 5.672 17.257 1.00 88.44 203 ASN A C 1
ATOM 1566 O O . ASN A 1 203 ? -8.425 5.872 16.191 1.00 88.44 203 ASN A O 1
ATOM 1570 N N . LYS A 1 204 ? -6.625 6.157 17.485 1.00 94.38 204 LYS A N 1
ATOM 1571 C CA . LYS A 1 204 ? -5.826 6.887 16.492 1.00 94.38 204 LYS A CA 1
ATOM 1572 C C . LYS A 1 204 ? -4.985 5.951 15.618 1.00 94.38 204 LYS A C 1
ATOM 1574 O O . LYS A 1 204 ? -4.253 6.450 14.773 1.00 94.38 204 LYS A O 1
ATOM 1579 N N . LEU A 1 205 ? -5.053 4.636 15.827 1.00 95.94 205 LEU A N 1
ATOM 1580 C CA . LEU A 1 205 ? -4.198 3.660 15.154 1.00 95.94 205 LEU A CA 1
ATOM 1581 C C . LEU A 1 205 ? -4.338 3.727 13.632 1.00 95.94 205 LEU A C 1
ATOM 1583 O O . LEU A 1 205 ? -3.339 3.893 12.946 1.00 95.94 205 LEU A O 1
ATOM 1587 N N . GLU A 1 206 ? -5.563 3.661 13.112 1.00 95.56 206 GLU A N 1
ATOM 1588 C CA . GLU A 1 206 ? -5.831 3.687 11.672 1.00 95.56 206 GLU A CA 1
ATOM 1589 C C . GLU A 1 206 ? -5.310 4.979 11.038 1.00 95.56 206 GLU A C 1
ATOM 1591 O O . GLU A 1 206 ? -4.706 4.956 9.970 1.00 95.56 206 GLU A O 1
ATOM 1596 N N . LEU A 1 207 ? -5.473 6.104 11.739 1.00 94.50 207 LEU A N 1
ATOM 1597 C CA . LEU A 1 207 ? -4.917 7.384 11.319 1.00 94.50 207 LEU A CA 1
ATOM 1598 C C . LEU A 1 207 ? -3.386 7.342 11.258 1.00 94.50 207 LEU A C 1
ATOM 1600 O O . LEU A 1 207 ? -2.811 7.795 10.274 1.00 94.50 207 LEU A O 1
ATOM 1604 N N . VAL A 1 208 ? -2.732 6.815 12.298 1.00 96.19 208 VAL A N 1
ATOM 1605 C CA . VAL A 1 208 ? -1.267 6.717 12.359 1.00 96.19 208 VAL A CA 1
ATOM 1606 C C . VAL A 1 208 ? -0.746 5.838 11.220 1.00 96.19 208 VAL A C 1
ATOM 1608 O O . VAL A 1 208 ? 0.153 6.281 10.511 1.00 96.19 208 VAL A O 1
ATOM 1611 N N . LEU A 1 209 ? -1.366 4.677 10.981 1.00 97.38 209 LEU A N 1
ATOM 1612 C CA . LEU A 1 209 ? -1.032 3.767 9.878 1.00 97.38 209 LEU A CA 1
ATOM 1613 C C . LEU A 1 209 ? -1.157 4.440 8.505 1.00 97.38 209 LEU A C 1
ATOM 1615 O O . LEU A 1 209 ? -0.250 4.363 7.679 1.00 97.38 209 LEU A O 1
ATOM 1619 N N . VAL A 1 210 ? -2.268 5.139 8.261 1.00 96.00 210 VAL A N 1
ATOM 1620 C CA . VAL A 1 210 ? -2.479 5.876 7.009 1.00 96.00 210 VAL A CA 1
ATOM 1621 C C . VAL A 1 210 ? -1.406 6.950 6.854 1.00 96.00 210 VAL A C 1
ATOM 1623 O O . VAL A 1 210 ? -0.740 7.007 5.827 1.00 96.00 210 VAL A O 1
ATOM 1626 N N . THR A 1 211 ? -1.173 7.777 7.877 1.00 94.25 211 THR A N 1
ATOM 1627 C CA . THR A 1 211 ? -0.172 8.849 7.784 1.00 94.25 211 THR A CA 1
ATOM 1628 C C . THR A 1 211 ? 1.249 8.322 7.587 1.00 94.25 211 THR A C 1
ATOM 1630 O O . THR A 1 211 ? 1.984 8.898 6.787 1.00 94.25 211 THR A O 1
ATOM 1633 N N . SER A 1 212 ? 1.638 7.219 8.242 1.00 96.88 212 SER A N 1
ATOM 1634 C CA . SER A 1 212 ? 2.964 6.622 8.047 1.00 96.88 212 SER A CA 1
ATOM 1635 C C . SER A 1 212 ? 3.167 6.145 6.616 1.00 96.88 212 SER A C 1
ATOM 1637 O O . SER A 1 212 ? 4.249 6.343 6.073 1.00 96.88 212 SER A O 1
ATOM 1639 N N . TYR A 1 213 ? 2.128 5.599 5.976 1.00 96.19 213 TYR A N 1
ATOM 1640 C CA . TYR A 1 213 ? 2.191 5.222 4.565 1.00 96.19 213 TYR A CA 1
ATOM 1641 C C . TYR A 1 213 ? 2.518 6.413 3.669 1.00 96.19 213 TYR A C 1
ATOM 1643 O O . TYR A 1 213 ? 3.445 6.334 2.864 1.00 96.19 213 TYR A O 1
ATOM 1651 N N . PHE A 1 214 ? 1.820 7.539 3.852 1.00 93.25 214 PHE A N 1
ATOM 1652 C CA . PHE A 1 214 ? 2.093 8.750 3.074 1.00 93.25 214 PHE A CA 1
ATOM 1653 C C . PHE A 1 214 ? 3.515 9.248 3.274 1.00 93.25 214 PHE A C 1
ATOM 1655 O O . PHE A 1 214 ? 4.180 9.560 2.296 1.00 93.25 214 PHE A O 1
ATOM 1662 N N . PHE A 1 215 ? 4.010 9.289 4.511 1.00 94.31 215 PHE A N 1
ATOM 1663 C CA . PHE A 1 215 ? 5.378 9.742 4.758 1.00 94.31 215 PHE A CA 1
ATOM 1664 C C . PHE A 1 215 ? 6.434 8.809 4.154 1.00 94.31 215 PHE A C 1
ATOM 1666 O O . PHE A 1 215 ? 7.432 9.301 3.635 1.00 94.31 215 PHE A O 1
ATOM 1673 N N . CYS A 1 216 ? 6.210 7.492 4.168 1.00 96.62 216 CYS A N 1
ATOM 1674 C CA . CYS A 1 216 ? 7.114 6.525 3.542 1.00 96.62 216 CYS A CA 1
ATOM 1675 C C . CYS A 1 216 ? 7.162 6.660 2.011 1.00 96.62 216 CYS A C 1
ATOM 1677 O O . CYS A 1 216 ? 8.234 6.521 1.428 1.00 96.62 216 CYS A O 1
ATOM 1679 N N . TRP A 1 217 ? 6.027 6.948 1.367 1.00 95.12 217 TRP A N 1
ATOM 1680 C CA . TRP A 1 217 ? 5.923 7.043 -0.096 1.00 95.12 217 TRP A CA 1
ATOM 1681 C C . TRP A 1 217 ? 6.134 8.451 -0.663 1.00 95.12 217 TRP A C 1
ATOM 1683 O O . TRP A 1 217 ? 6.427 8.592 -1.849 1.00 95.12 217 TRP A O 1
ATOM 1693 N N . LEU A 1 218 ? 6.038 9.495 0.164 1.00 93.50 218 LEU A N 1
ATOM 1694 C CA . LEU A 1 218 ? 6.178 10.886 -0.268 1.00 93.50 218 LEU A CA 1
ATOM 1695 C C . LEU A 1 218 ? 7.492 11.165 -1.025 1.00 93.50 218 LEU A C 1
ATOM 1697 O O . LEU A 1 218 ? 7.411 11.815 -2.067 1.00 93.50 218 LEU A O 1
ATOM 1701 N N . PRO A 1 219 ? 8.679 10.684 -0.593 1.00 95.62 219 PRO A N 1
ATOM 1702 C CA . PRO A 1 219 ? 9.916 10.912 -1.341 1.00 95.62 219 PRO A CA 1
ATOM 1703 C C . PRO A 1 219 ? 9.868 10.338 -2.760 1.00 95.62 219 PRO A C 1
ATOM 1705 O O . PRO A 1 219 ? 10.274 11.010 -3.704 1.00 95.62 219 PRO A O 1
ATOM 1708 N N . ASN A 1 220 ? 9.331 9.124 -2.914 1.00 93.06 220 ASN A N 1
ATOM 1709 C CA . ASN A 1 220 ? 9.200 8.463 -4.212 1.00 93.06 220 ASN A CA 1
ATOM 1710 C C . ASN A 1 220 ? 8.222 9.218 -5.120 1.00 93.06 220 ASN A C 1
ATOM 1712 O O . ASN A 1 220 ? 8.528 9.488 -6.277 1.00 93.06 220 ASN A O 1
ATOM 1716 N N . PHE A 1 221 ? 7.090 9.655 -4.567 1.00 91.06 221 PHE A N 1
ATOM 1717 C CA . PHE A 1 221 ? 6.116 10.448 -5.309 1.00 91.06 221 PHE A CA 1
ATOM 1718 C C . PHE A 1 221 ? 6.695 11.785 -5.795 1.00 91.06 221 PHE A C 1
ATOM 1720 O O . PHE A 1 221 ? 6.536 12.137 -6.961 1.00 91.06 221 PHE A O 1
ATOM 1727 N N . LEU A 1 222 ? 7.395 12.523 -4.925 1.00 92.94 222 LEU A N 1
ATOM 1728 C CA . LEU A 1 222 ? 8.027 13.794 -5.297 1.00 92.94 222 LEU A CA 1
ATOM 1729 C C . LEU A 1 222 ? 9.077 13.610 -6.400 1.00 92.94 222 LEU A C 1
ATOM 1731 O O . LEU A 1 222 ? 9.200 14.470 -7.270 1.00 92.94 222 LEU A O 1
ATOM 1735 N N . LEU A 1 223 ? 9.805 12.493 -6.374 1.00 93.06 223 LEU A N 1
ATOM 1736 C CA . LEU A 1 223 ? 10.813 12.144 -7.370 1.00 93.06 223 LEU A CA 1
ATOM 1737 C C . LEU A 1 223 ? 10.182 11.855 -8.738 1.00 93.06 223 LEU A C 1
ATOM 1739 O O . LEU A 1 223 ? 10.570 12.489 -9.719 1.00 93.06 223 LEU A O 1
ATOM 1743 N N . ILE A 1 224 ? 9.162 10.990 -8.789 1.00 88.44 224 ILE A N 1
ATOM 1744 C CA . ILE A 1 224 ? 8.421 10.660 -10.021 1.00 88.44 224 ILE A CA 1
ATOM 1745 C C . ILE A 1 224 ? 7.764 11.915 -10.610 1.00 88.44 224 ILE A C 1
ATOM 1747 O O . ILE A 1 224 ? 7.851 12.177 -11.810 1.00 88.44 224 ILE A O 1
ATOM 1751 N N . TYR A 1 225 ? 7.138 12.738 -9.766 1.00 88.69 225 TYR A N 1
ATOM 1752 C CA . TYR A 1 225 ? 6.526 13.995 -10.199 1.00 88.69 225 TYR A CA 1
ATOM 1753 C C . TYR A 1 225 ? 7.583 14.987 -10.714 1.00 88.69 225 TYR A C 1
ATOM 1755 O O . TYR A 1 225 ? 7.382 15.657 -11.726 1.00 88.69 225 TYR A O 1
ATOM 1763 N N . GLY A 1 226 ? 8.739 15.048 -10.047 1.00 90.75 226 GLY A N 1
ATOM 1764 C CA . GLY A 1 226 ? 9.905 15.824 -10.463 1.00 90.75 226 GLY A CA 1
ATOM 1765 C C . GLY A 1 226 ? 10.366 15.477 -11.880 1.00 90.75 226 GLY A C 1
ATOM 1766 O O . GLY A 1 226 ? 10.507 16.358 -12.728 1.00 90.75 226 GLY A O 1
ATOM 1767 N N . GLN A 1 227 ? 10.544 14.183 -12.144 1.00 89.75 227 GLN A N 1
ATOM 1768 C CA . GLN A 1 227 ? 10.915 13.661 -13.461 1.00 89.75 227 GLN A CA 1
ATOM 1769 C C . GLN A 1 227 ? 9.859 14.000 -14.519 1.00 89.75 227 GLN A C 1
ATOM 1771 O O . GLN A 1 227 ? 10.200 14.534 -15.571 1.00 89.75 227 GLN A O 1
ATOM 1776 N N . MET A 1 228 ? 8.577 13.751 -14.227 1.00 86.81 228 MET A N 1
ATOM 1777 C CA . MET A 1 228 ? 7.487 13.918 -15.194 1.00 86.81 228 MET A CA 1
ATOM 1778 C C . MET A 1 228 ? 7.262 15.381 -15.604 1.00 86.81 228 MET A C 1
ATOM 1780 O O . MET A 1 228 ? 7.053 15.658 -16.782 1.00 86.81 228 MET A O 1
ATOM 1784 N N . PHE A 1 229 ? 7.286 16.318 -14.652 1.00 88.81 229 PHE A N 1
ATOM 1785 C CA . PHE A 1 229 ? 6.919 17.715 -14.920 1.00 88.81 229 PHE A CA 1
ATOM 1786 C C . PHE A 1 229 ? 8.107 18.629 -15.201 1.00 88.81 229 PHE A C 1
ATOM 1788 O O . PHE A 1 229 ? 7.961 19.602 -15.939 1.00 88.81 229 PHE A O 1
ATOM 1795 N N . PHE A 1 230 ? 9.268 18.343 -14.613 1.00 92.38 230 PHE A N 1
ATOM 1796 C CA . PHE A 1 230 ? 10.447 19.201 -14.737 1.00 92.38 230 PHE A CA 1
ATOM 1797 C C . PHE A 1 230 ? 11.564 18.567 -15.569 1.00 92.38 230 PHE A C 1
ATOM 1799 O O . PHE A 1 230 ? 12.557 19.236 -15.846 1.00 92.38 230 PHE A O 1
ATOM 1806 N N . GLY A 1 231 ? 11.420 17.299 -15.974 1.00 89.06 231 GLY A N 1
ATOM 1807 C CA . GLY A 1 231 ? 12.427 16.599 -16.771 1.00 89.06 231 GLY A CA 1
ATOM 1808 C C . GLY A 1 231 ? 13.745 16.391 -16.025 1.00 89.06 231 GLY A C 1
ATOM 1809 O O . GLY A 1 231 ? 14.801 16.337 -16.653 1.00 89.06 231 GLY A O 1
ATOM 1810 N N . PHE A 1 232 ? 13.717 16.330 -14.689 1.00 89.75 232 PHE A N 1
ATOM 1811 C CA . PHE A 1 232 ? 14.929 16.120 -13.901 1.00 89.75 232 PHE A CA 1
ATOM 1812 C C . PHE A 1 232 ? 15.523 14.742 -14.185 1.00 89.75 232 PHE A C 1
ATOM 1814 O O . PHE A 1 232 ? 14.849 13.725 -14.028 1.00 89.75 232 PHE A O 1
ATOM 1821 N N . SER A 1 233 ? 16.807 14.700 -14.544 1.00 90.75 233 SER A N 1
ATOM 1822 C CA . SER A 1 233 ? 17.568 13.459 -14.502 1.00 90.75 233 SER A CA 1
ATOM 1823 C C . SER A 1 233 ? 17.827 13.109 -13.040 1.00 90.75 233 SER A C 1
ATOM 1825 O O . SER A 1 233 ? 18.449 13.863 -12.290 1.00 90.75 233 SER A O 1
ATOM 1827 N N . VAL A 1 234 ? 17.300 11.970 -12.609 1.00 89.94 234 VAL A N 1
ATOM 1828 C CA . VAL A 1 234 ? 17.479 11.490 -11.241 1.00 89.94 234 VAL A CA 1
ATOM 1829 C C . VAL A 1 234 ? 18.502 10.371 -11.249 1.00 89.94 234 VAL A C 1
ATOM 1831 O O . VAL A 1 234 ? 18.498 9.528 -12.143 1.00 89.94 234 VAL A O 1
ATOM 1834 N N . SER A 1 235 ? 19.402 10.371 -10.265 1.00 90.50 235 SER A N 1
ATOM 1835 C CA . SER A 1 235 ? 20.352 9.274 -10.132 1.00 90.50 235 SER A CA 1
ATOM 1836 C C . SER A 1 235 ? 19.607 7.974 -9.788 1.00 90.50 235 SER A C 1
ATOM 1838 O O . SER A 1 235 ? 18.750 7.988 -8.897 1.00 90.50 235 SER A O 1
ATOM 1840 N N . PRO A 1 236 ? 19.959 6.833 -10.410 1.00 85.38 236 PRO A N 1
ATOM 1841 C CA . PRO A 1 236 ? 19.344 5.539 -10.099 1.00 85.38 236 PRO A CA 1
ATOM 1842 C C . PRO A 1 236 ? 19.419 5.184 -8.608 1.00 85.38 236 PRO A C 1
ATOM 1844 O O . PRO A 1 236 ? 18.494 4.606 -8.044 1.00 85.38 236 PRO A O 1
ATOM 1847 N N . THR A 1 237 ? 20.496 5.596 -7.929 1.00 87.88 237 THR A N 1
ATOM 1848 C CA . THR A 1 237 ? 20.653 5.428 -6.478 1.00 87.88 237 THR A CA 1
ATOM 1849 C C . THR A 1 237 ? 19.570 6.160 -5.688 1.00 87.88 237 THR A C 1
ATOM 1851 O O . THR A 1 237 ? 19.036 5.601 -4.734 1.00 87.88 237 THR A O 1
ATOM 1854 N N . LEU A 1 238 ? 19.232 7.400 -6.058 1.00 92.19 238 LEU A N 1
ATOM 1855 C CA . LEU A 1 238 ? 18.205 8.161 -5.350 1.00 92.19 238 LEU A CA 1
ATOM 1856 C C . LEU A 1 238 ? 16.822 7.547 -5.575 1.00 92.19 238 LEU A C 1
ATOM 1858 O O . LEU A 1 238 ? 16.073 7.372 -4.616 1.00 92.19 238 LEU A O 1
ATOM 1862 N N . GLU A 1 239 ? 16.509 7.170 -6.814 1.00 89.81 239 GLU A N 1
ATOM 1863 C CA . GLU A 1 239 ? 15.267 6.472 -7.150 1.00 89.81 239 GLU A CA 1
ATOM 1864 C C . GLU A 1 239 ? 15.112 5.198 -6.309 1.00 89.81 239 GLU A C 1
ATOM 1866 O O . GLU A 1 239 ? 14.116 5.031 -5.597 1.00 89.81 239 GLU A O 1
ATOM 1871 N N . LEU A 1 240 ? 16.154 4.368 -6.279 1.00 87.94 240 LEU A N 1
ATOM 1872 C CA . LEU A 1 240 ? 16.194 3.146 -5.494 1.00 87.94 240 LEU A CA 1
ATOM 1873 C C . LEU A 1 240 ? 15.983 3.410 -3.992 1.00 87.94 240 LEU A C 1
ATOM 1875 O O . LEU A 1 240 ? 15.151 2.750 -3.369 1.00 87.94 240 LEU A O 1
ATOM 1879 N N . VAL A 1 241 ? 16.673 4.397 -3.407 1.00 93.12 241 VAL A N 1
ATOM 1880 C CA . VAL A 1 241 ? 16.498 4.784 -1.992 1.00 93.12 241 VAL A CA 1
ATOM 1881 C C . VAL A 1 241 ? 15.052 5.185 -1.698 1.00 93.12 241 VAL A C 1
ATOM 1883 O O . VAL A 1 241 ? 14.500 4.777 -0.674 1.00 93.12 241 VAL A O 1
ATOM 1886 N N . THR A 1 242 ? 14.397 5.931 -2.591 1.00 95.12 242 THR A N 1
ATOM 1887 C CA . THR A 1 242 ? 12.990 6.297 -2.376 1.00 95.12 242 THR A CA 1
ATOM 1888 C C . THR A 1 242 ? 12.043 5.096 -2.442 1.00 95.12 242 THR A C 1
ATOM 1890 O O . THR A 1 242 ? 11.105 5.031 -1.645 1.00 95.12 242 THR A O 1
ATOM 1893 N N . TYR A 1 243 ? 12.307 4.110 -3.307 1.00 91.56 243 TYR A N 1
ATOM 1894 C CA . TYR A 1 243 ? 11.562 2.847 -3.310 1.00 91.56 243 TYR A CA 1
ATOM 1895 C C . TYR A 1 243 ? 11.795 2.040 -2.029 1.00 91.56 243 TYR A C 1
ATOM 1897 O O . TYR A 1 243 ? 10.833 1.528 -1.453 1.00 91.56 243 TYR A O 1
ATOM 1905 N N . PHE A 1 244 ? 13.037 1.972 -1.531 1.00 93.38 244 PHE A N 1
ATOM 1906 C CA . PHE A 1 244 ? 13.345 1.349 -0.238 1.00 93.38 244 PHE A CA 1
ATOM 1907 C C . PHE A 1 244 ? 12.506 1.966 0.891 1.00 93.38 244 PHE A C 1
ATOM 1909 O O . PHE A 1 244 ? 11.920 1.229 1.686 1.00 93.38 244 PHE A O 1
ATOM 1916 N N . CYS A 1 245 ? 12.385 3.299 0.936 1.00 96.00 245 CYS A N 1
ATOM 1917 C CA . CYS A 1 245 ? 11.532 3.988 1.908 1.00 96.00 245 CYS A CA 1
ATOM 1918 C C . CYS A 1 245 ? 10.054 3.581 1.791 1.00 96.00 245 CYS A C 1
ATOM 1920 O O . CYS A 1 245 ? 9.416 3.311 2.812 1.00 96.00 245 CYS A O 1
ATOM 1922 N N . GLY A 1 246 ? 9.525 3.491 0.567 1.00 95.38 246 GLY A N 1
ATOM 1923 C CA . GLY A 1 246 ? 8.147 3.069 0.307 1.00 95.38 246 GLY A CA 1
ATOM 1924 C C . GLY A 1 246 ? 7.874 1.626 0.745 1.00 95.38 246 GLY A C 1
ATOM 1925 O O . GLY A 1 246 ? 6.915 1.365 1.475 1.00 95.38 246 GLY A O 1
ATOM 1926 N N . TYR A 1 247 ? 8.743 0.683 0.373 1.00 95.06 247 TYR A N 1
ATOM 1927 C CA . TYR A 1 247 ? 8.595 -0.736 0.721 1.00 95.06 247 TYR A CA 1
ATOM 1928 C C . TYR A 1 247 ? 8.762 -1.007 2.220 1.00 95.06 247 TYR A C 1
ATOM 1930 O O . TYR A 1 247 ? 7.998 -1.798 2.790 1.00 95.06 247 TYR A O 1
ATOM 1938 N N . ALA A 1 248 ? 9.683 -0.295 2.882 1.00 96.50 248 ALA A N 1
ATOM 1939 C CA . ALA A 1 248 ? 9.914 -0.391 4.324 1.00 96.50 248 ALA A CA 1
ATOM 1940 C C . ALA A 1 248 ? 8.668 -0.060 5.166 1.00 96.50 248 ALA A C 1
ATOM 1942 O O . ALA A 1 248 ? 8.591 -0.458 6.333 1.00 96.50 248 ALA A O 1
ATOM 1943 N N . HIS A 1 249 ? 7.654 0.592 4.581 1.00 97.31 249 HIS A N 1
ATOM 1944 C CA . HIS A 1 249 ? 6.368 0.825 5.232 1.00 97.31 249 HIS A CA 1
ATOM 1945 C C . HIS A 1 249 ? 5.753 -0.453 5.823 1.00 97.31 249 HIS A C 1
ATOM 1947 O O . HIS A 1 249 ? 5.176 -0.404 6.906 1.00 97.31 249 HIS A O 1
ATOM 1953 N N . SER A 1 250 ? 5.901 -1.609 5.164 1.00 97.56 250 SER A N 1
ATOM 1954 C CA . SER A 1 250 ? 5.339 -2.877 5.664 1.00 97.56 250 SER A CA 1
ATOM 1955 C C . SER A 1 250 ? 5.873 -3.232 7.058 1.00 97.56 250 SER A C 1
ATOM 1957 O O . SER A 1 250 ? 5.137 -3.699 7.928 1.00 97.56 250 SER A O 1
ATOM 1959 N N . PHE A 1 251 ? 7.155 -2.951 7.301 1.00 97.44 251 PHE A N 1
ATOM 1960 C CA . PHE A 1 251 ? 7.788 -3.161 8.597 1.00 97.44 251 PHE A CA 1
ATOM 1961 C C . PHE A 1 251 ? 7.358 -2.104 9.622 1.00 97.44 251 PHE A C 1
ATOM 1963 O O . PHE A 1 251 ? 7.050 -2.437 10.767 1.00 97.44 251 PHE A O 1
ATOM 1970 N N . VAL A 1 252 ? 7.258 -0.837 9.201 1.00 98.12 252 VAL A N 1
ATOM 1971 C CA . VAL A 1 252 ? 6.724 0.256 10.034 1.00 98.12 252 VAL A CA 1
ATOM 1972 C C . VAL A 1 252 ? 5.305 -0.068 10.506 1.00 98.12 252 VAL A C 1
ATOM 1974 O O . VAL A 1 252 ? 4.999 0.084 11.685 1.00 98.12 252 VAL A O 1
ATOM 1977 N N . MET A 1 253 ? 4.457 -0.591 9.623 1.00 98.31 253 MET A N 1
ATOM 1978 C CA . MET A 1 253 ? 3.097 -1.021 9.938 1.00 98.31 253 MET A CA 1
ATOM 1979 C C . MET A 1 253 ? 3.071 -2.131 10.999 1.00 98.31 253 MET A C 1
ATOM 1981 O O . MET A 1 253 ? 2.315 -2.021 11.963 1.00 98.31 253 MET A O 1
ATOM 1985 N N . LEU A 1 254 ? 3.927 -3.154 10.887 1.00 98.50 254 LEU A N 1
ATOM 1986 C CA . LEU A 1 254 ? 4.048 -4.205 11.908 1.00 98.50 254 LEU A CA 1
ATOM 1987 C C . LEU A 1 254 ? 4.456 -3.629 13.274 1.00 98.50 254 LEU A C 1
ATOM 1989 O O . LEU A 1 254 ? 3.857 -3.976 14.294 1.00 98.50 254 LEU A O 1
ATOM 1993 N N . ILE A 1 255 ? 5.443 -2.728 13.294 1.00 98.44 255 ILE A N 1
ATOM 1994 C CA . ILE A 1 255 ? 5.893 -2.032 14.508 1.00 98.44 255 ILE A CA 1
ATOM 1995 C C . ILE A 1 255 ? 4.737 -1.238 15.126 1.00 98.44 255 ILE A C 1
ATOM 1997 O O . ILE A 1 255 ? 4.467 -1.362 16.321 1.00 98.44 255 ILE A O 1
ATOM 2001 N N . LEU A 1 256 ? 4.027 -0.445 14.322 1.00 98.31 256 LEU A N 1
ATOM 2002 C CA . LEU A 1 256 ? 2.908 0.370 14.787 1.00 98.31 256 LEU A CA 1
ATOM 2003 C C . LEU A 1 256 ? 1.778 -0.491 15.354 1.00 98.31 256 LEU A C 1
ATOM 2005 O O . LEU A 1 256 ? 1.278 -0.189 16.433 1.00 98.31 256 LEU A O 1
ATOM 2009 N N . LEU A 1 257 ? 1.418 -1.596 14.698 1.00 98.19 257 LEU A N 1
ATOM 2010 C CA . LEU A 1 257 ? 0.429 -2.538 15.227 1.00 98.19 257 LEU A CA 1
ATOM 2011 C C . LEU A 1 257 ? 0.886 -3.141 16.560 1.00 98.19 257 LEU A C 1
ATOM 2013 O O . LEU A 1 257 ? 0.120 -3.170 17.519 1.00 98.19 257 LEU A O 1
ATOM 2017 N N . TYR A 1 258 ? 2.148 -3.555 16.667 1.00 97.88 258 TYR A N 1
ATOM 2018 C CA . TYR A 1 258 ? 2.684 -4.127 17.900 1.00 97.88 258 TYR A CA 1
ATOM 2019 C C . TYR A 1 258 ? 2.697 -3.139 19.079 1.00 97.88 258 TYR A C 1
ATOM 2021 O O . TYR A 1 258 ? 2.415 -3.526 20.216 1.00 97.88 258 TYR A O 1
ATOM 2029 N N . PHE A 1 259 ? 3.032 -1.868 18.848 1.00 97.62 259 PHE A N 1
ATOM 2030 C CA . PHE A 1 259 ? 3.134 -0.879 19.927 1.00 97.62 259 PHE A CA 1
ATOM 2031 C C . PHE A 1 259 ? 1.823 -0.146 20.222 1.00 97.62 259 PHE A C 1
ATOM 2033 O O . PHE A 1 259 ? 1.588 0.226 21.374 1.00 97.62 259 PHE A O 1
ATOM 2040 N N . CYS A 1 260 ? 0.969 0.062 19.221 1.00 96.94 260 CYS A N 1
ATOM 2041 C CA . CYS A 1 260 ? -0.232 0.885 19.346 1.00 96.94 260 CYS A CA 1
ATOM 2042 C C . CYS A 1 260 ? -1.538 0.076 19.450 1.00 96.94 260 CYS A C 1
ATOM 2044 O O . CYS A 1 260 ? -2.542 0.637 19.897 1.00 96.94 260 CYS A O 1
ATOM 2046 N N . ASP A 1 261 ? -1.546 -1.219 19.111 1.00 97.06 261 ASP A N 1
ATOM 2047 C CA . ASP A 1 261 ? -2.703 -2.107 19.282 1.00 97.06 261 ASP A CA 1
ATOM 2048 C C . ASP A 1 261 ? -2.427 -3.186 20.342 1.00 97.06 261 ASP A C 1
ATOM 2050 O O . ASP A 1 261 ? -1.694 -4.153 20.130 1.00 97.06 261 ASP A O 1
ATOM 2054 N N . LYS A 1 262 ? -3.058 -3.035 21.515 1.00 95.88 262 LYS A N 1
ATOM 2055 C CA . LYS A 1 262 ? -2.918 -3.981 22.634 1.00 95.88 262 LYS A CA 1
ATOM 2056 C C . LYS A 1 262 ? -3.410 -5.388 22.280 1.00 95.88 262 LYS A C 1
ATOM 2058 O O . LYS A 1 262 ? -2.817 -6.359 22.745 1.00 95.88 262 LYS A O 1
ATOM 2063 N N . CYS A 1 263 ? -4.482 -5.497 21.495 1.00 96.06 263 CYS A N 1
ATOM 2064 C CA . CYS A 1 263 ? -5.059 -6.780 21.110 1.00 96.06 263 CYS A CA 1
ATOM 2065 C C . CYS A 1 263 ? -4.131 -7.485 20.118 1.00 96.06 263 CYS A C 1
ATOM 2067 O O . CYS A 1 263 ? -3.751 -8.634 20.348 1.00 96.06 263 CYS A O 1
ATOM 2069 N N . PHE A 1 264 ? -3.660 -6.766 19.094 1.00 97.62 264 PHE A N 1
ATOM 2070 C CA . PHE A 1 264 ? -2.677 -7.295 18.148 1.00 97.62 264 PHE A CA 1
ATOM 2071 C C . PHE A 1 264 ? -1.388 -7.732 18.856 1.00 97.62 264 PHE A C 1
ATOM 2073 O O . PHE A 1 264 ? -0.925 -8.854 18.659 1.00 97.62 264 PHE A O 1
ATOM 2080 N N . LYS A 1 265 ? -0.847 -6.891 19.749 1.00 97.50 265 LYS A N 1
ATOM 2081 C CA . LYS A 1 265 ? 0.342 -7.196 20.559 1.00 97.50 265 LYS A CA 1
ATOM 2082 C C . LYS A 1 265 ? 0.193 -8.487 21.357 1.00 97.50 265 LYS A C 1
ATOM 2084 O O . LYS A 1 265 ? 1.112 -9.303 21.373 1.00 97.50 265 LYS A O 1
ATOM 2089 N N . MET A 1 266 ? -0.936 -8.652 22.047 1.00 96.38 266 MET A N 1
ATOM 2090 C CA . MET A 1 266 ? -1.214 -9.831 22.868 1.00 96.38 266 MET A CA 1
ATOM 2091 C C . MET A 1 266 ? -1.198 -11.104 22.016 1.00 96.38 266 MET A C 1
ATOM 2093 O O . MET A 1 266 ? -0.497 -12.053 22.354 1.00 96.38 266 MET A O 1
ATOM 2097 N N . HIS A 1 267 ? -1.895 -11.091 20.878 1.00 96.94 267 HIS A N 1
ATOM 2098 C CA . HIS A 1 267 ? -1.952 -12.238 19.973 1.00 96.94 267 HIS A CA 1
ATOM 2099 C C . HIS A 1 267 ? -0.623 -12.512 19.257 1.00 96.94 267 HIS A C 1
ATOM 2101 O O . HIS A 1 267 ? -0.279 -13.669 19.024 1.00 96.94 267 HIS A O 1
ATOM 2107 N N . LEU A 1 268 ? 0.159 -11.473 18.949 1.00 96.81 268 LEU A N 1
ATOM 2108 C CA . LEU A 1 268 ? 1.496 -11.645 18.389 1.00 96.81 268 LEU A CA 1
ATOM 2109 C C . LEU A 1 268 ? 2.456 -12.268 19.412 1.00 96.81 268 LEU A C 1
ATOM 2111 O O . LEU A 1 268 ? 3.209 -13.172 19.069 1.00 96.81 268 LEU A O 1
ATOM 2115 N N . ARG A 1 269 ? 2.422 -11.829 20.679 1.00 96.75 269 ARG A N 1
ATOM 2116 C CA . ARG A 1 269 ? 3.236 -12.436 21.749 1.00 96.75 269 ARG A CA 1
ATOM 2117 C C . ARG A 1 269 ? 2.885 -13.905 21.964 1.00 96.75 269 ARG A C 1
ATOM 2119 O O . ARG A 1 269 ? 3.799 -14.706 22.139 1.00 96.75 269 ARG A O 1
ATOM 2126 N N . ASP A 1 270 ? 1.599 -14.242 21.917 1.00 95.50 270 ASP A N 1
ATOM 2127 C CA . ASP A 1 270 ? 1.127 -15.622 22.046 1.00 95.50 270 ASP A CA 1
ATOM 2128 C C . ASP A 1 270 ? 1.652 -16.522 20.923 1.00 95.50 270 ASP A C 1
ATOM 2130 O O . ASP A 1 270 ? 2.149 -17.617 21.182 1.00 95.50 270 ASP A O 1
ATOM 2134 N N . LEU A 1 271 ? 1.671 -16.015 19.685 1.00 96.00 271 LEU A N 1
ATOM 2135 C CA . LEU A 1 271 ? 2.241 -16.727 18.540 1.00 96.00 271 LEU A CA 1
ATOM 2136 C C . LEU A 1 271 ? 3.718 -17.105 18.738 1.00 96.00 271 LEU A C 1
ATOM 2138 O O . LEU A 1 271 ? 4.134 -18.178 18.310 1.00 96.00 271 LEU A O 1
ATOM 2142 N N . PHE A 1 272 ? 4.496 -16.245 19.397 1.00 96.12 272 PHE A N 1
ATOM 2143 C CA . PHE A 1 272 ? 5.913 -16.485 19.687 1.00 96.12 272 PHE A CA 1
ATOM 2144 C C . PHE A 1 272 ? 6.164 -17.169 21.042 1.00 96.12 272 PHE A C 1
ATOM 2146 O O . PHE A 1 272 ? 7.314 -17.289 21.457 1.00 96.12 272 PHE A O 1
ATOM 2153 N N . GLY A 1 273 ? 5.119 -17.598 21.761 1.00 93.69 273 GLY A N 1
ATOM 2154 C CA . GLY A 1 273 ? 5.265 -18.213 23.085 1.00 93.69 273 GLY A CA 1
ATOM 2155 C C . GLY A 1 273 ? 5.801 -17.255 24.158 1.00 93.69 273 GLY A C 1
ATOM 2156 O O . GLY A 1 273 ? 6.316 -17.696 25.183 1.00 93.69 273 GLY A O 1
ATOM 2157 N N . LEU A 1 274 ? 5.680 -15.941 23.942 1.00 90.50 274 LEU A N 1
ATOM 2158 C CA . LEU A 1 274 ? 6.152 -14.881 24.843 1.00 90.50 274 LEU A CA 1
ATOM 2159 C C . LEU A 1 274 ? 5.076 -14.436 25.845 1.00 90.50 274 LEU A C 1
ATOM 2161 O O . LEU A 1 274 ? 5.164 -13.336 26.410 1.00 90.50 274 LEU A O 1
ATOM 2165 N N . THR A 1 275 ? 4.028 -15.241 26.028 1.00 80.75 275 THR A N 1
ATOM 2166 C CA . THR A 1 275 ? 2.943 -14.959 26.968 1.00 80.75 275 THR A CA 1
ATOM 2167 C C . THR A 1 275 ? 3.481 -15.098 28.388 1.00 80.75 275 THR A C 1
ATOM 2169 O O . THR A 1 275 ? 3.600 -16.195 28.933 1.00 80.75 275 THR A O 1
ATOM 2172 N N . GLU A 1 276 ? 3.825 -13.964 29.001 1.00 72.31 276 GLU A N 1
ATOM 2173 C CA . GLU A 1 276 ? 4.027 -13.904 30.444 1.00 72.31 276 GLU A CA 1
ATOM 2174 C C . GLU A 1 276 ? 2.741 -14.399 31.097 1.00 72.31 276 GLU A C 1
ATOM 2176 O O . GLU A 1 276 ? 1.666 -13.848 30.847 1.00 72.31 276 GLU A O 1
ATOM 2181 N N . LYS A 1 277 ? 2.845 -15.457 31.909 1.00 68.88 277 LYS A N 1
ATOM 2182 C CA . LYS A 1 277 ? 1.751 -15.929 32.760 1.00 68.88 277 LYS A CA 1
ATOM 2183 C C . LYS A 1 277 ? 1.351 -14.773 33.669 1.00 68.88 277 LYS A C 1
ATOM 2185 O O . LYS A 1 277 ? 1.927 -14.599 34.739 1.00 68.88 277 LYS A O 1
ATOM 2190 N N . THR A 1 278 ? 0.404 -13.951 33.229 1.00 61.19 278 THR A N 1
ATOM 2191 C CA . THR A 1 278 ? -0.132 -12.884 34.062 1.00 61.19 278 THR A CA 1
ATOM 2192 C C . THR A 1 278 ? -0.828 -13.595 35.220 1.00 61.19 278 THR A C 1
ATOM 2194 O O . THR A 1 278 ? -1.705 -14.426 34.961 1.00 61.19 278 THR A O 1
ATOM 2197 N N . PRO A 1 279 ? -0.414 -13.376 36.478 1.00 55.69 279 PRO A N 1
ATOM 2198 C CA . PRO A 1 279 ? -1.032 -14.062 37.597 1.00 55.69 279 PRO A CA 1
ATOM 2199 C C . PRO A 1 279 ? -2.530 -13.743 37.585 1.00 55.69 279 PRO A C 1
ATOM 2201 O O . PRO A 1 279 ? -2.924 -12.578 37.648 1.00 55.69 279 PRO A O 1
ATOM 2204 N N . GLN A 1 280 ? -3.372 -14.777 37.498 1.00 55.88 280 GLN A N 1
ATOM 2205 C CA . GLN A 1 280 ? -4.839 -14.670 37.437 1.00 55.88 280 GLN A CA 1
ATOM 2206 C C . GLN A 1 280 ? -5.463 -13.947 38.650 1.00 55.88 280 GLN A C 1
ATOM 2208 O O . GLN A 1 280 ? -6.662 -13.688 38.670 1.00 55.88 280 GLN A O 1
ATOM 2213 N N . SER A 1 281 ? -4.665 -13.572 39.653 1.00 55.19 281 SER A N 1
ATOM 2214 C CA . SER A 1 281 ? -5.108 -12.914 40.882 1.00 55.19 281 SER A CA 1
ATOM 2215 C C . SER A 1 281 ? -5.568 -11.458 40.715 1.00 55.19 281 SER A C 1
ATOM 2217 O O . SER A 1 281 ? -6.176 -10.929 41.642 1.00 55.19 281 SER A O 1
ATOM 2219 N N . ILE A 1 282 ? -5.330 -10.801 39.570 1.00 57.47 282 ILE A N 1
ATOM 2220 C CA . ILE A 1 282 ? -5.705 -9.382 39.372 1.00 57.47 282 ILE A CA 1
ATOM 2221 C C . ILE A 1 282 ? -7.055 -9.221 38.643 1.00 57.47 282 ILE A C 1
ATOM 2223 O O . ILE A 1 282 ? -7.791 -8.278 38.923 1.00 57.47 282 ILE A O 1
ATOM 2227 N N . LEU A 1 283 ? -7.452 -10.177 37.796 1.00 54.16 283 LEU A N 1
ATOM 2228 C CA . LEU A 1 283 ? -8.690 -10.093 36.999 1.00 54.16 283 LEU A CA 1
ATOM 2229 C C . LEU A 1 283 ? -9.979 -10.251 37.822 1.00 54.16 283 LEU A C 1
ATOM 2231 O O . LEU A 1 283 ? -11.020 -9.733 37.431 1.00 54.16 283 LEU A O 1
ATOM 2235 N N . HIS A 1 284 ? -9.919 -10.879 38.999 1.00 53.69 284 HIS A N 1
ATOM 2236 C CA . HIS A 1 284 ? -11.084 -10.967 39.886 1.00 53.69 284 HIS A CA 1
ATOM 2237 C C . HIS A 1 284 ? -11.360 -9.686 40.685 1.00 53.69 284 HIS A C 1
ATOM 2239 O O . HIS A 1 284 ? -12.443 -9.552 41.253 1.00 53.69 284 HIS A O 1
ATOM 2245 N N . LYS A 1 285 ? -10.417 -8.733 40.742 1.00 53.59 285 LYS A N 1
ATOM 2246 C CA . LYS A 1 285 ? -10.574 -7.537 41.582 1.00 53.59 285 LYS A CA 1
ATOM 2247 C C . LYS A 1 285 ? -11.325 -6.392 40.897 1.00 53.59 285 LYS A C 1
ATOM 2249 O O . LYS A 1 285 ? -11.943 -5.604 41.601 1.00 53.59 285 LYS A O 1
ATOM 2254 N N . GLU A 1 286 ? -11.342 -6.331 39.564 1.00 53.66 286 GLU A N 1
ATOM 2255 C CA . GLU A 1 286 ? -12.078 -5.291 38.818 1.00 53.66 286 GLU A CA 1
ATOM 2256 C C . GLU A 1 286 ? -13.543 -5.648 38.518 1.00 53.66 286 GLU A C 1
ATOM 2258 O O . GLU A 1 286 ? -14.335 -4.758 38.225 1.00 53.66 286 GLU A O 1
ATOM 2263 N N . GLN A 1 287 ? -13.955 -6.914 38.657 1.00 51.69 287 GLN A N 1
ATOM 2264 C CA . GLN A 1 287 ? -15.371 -7.289 38.509 1.00 51.69 287 GLN A CA 1
ATOM 2265 C C . GLN A 1 287 ? -16.238 -6.959 39.738 1.00 51.69 287 GLN A C 1
ATOM 2267 O O . GLN A 1 287 ? -17.459 -6.955 39.619 1.00 51.69 287 GLN A O 1
ATOM 2272 N N . ASN A 1 288 ? -15.639 -6.638 40.893 1.00 51.97 288 ASN A N 1
ATOM 2273 C CA . ASN A 1 288 ? -16.374 -6.375 42.140 1.00 51.97 288 ASN A CA 1
ATOM 2274 C C . ASN A 1 288 ? -16.527 -4.887 42.507 1.00 51.97 288 ASN A C 1
ATOM 2276 O O . ASN A 1 288 ? -17.137 -4.586 43.527 1.00 51.97 288 ASN A O 1
ATOM 2280 N N . THR A 1 289 ? -16.015 -3.949 41.707 1.00 54.50 289 THR A N 1
ATOM 2281 C CA . THR A 1 289 ? -16.112 -2.499 41.989 1.00 54.50 289 THR A CA 1
ATOM 2282 C C . THR A 1 289 ? -17.091 -1.741 41.086 1.00 54.50 289 THR A C 1
ATOM 2284 O O . THR A 1 289 ? -17.206 -0.527 41.205 1.00 54.50 289 THR A O 1
ATOM 2287 N N . GLY A 1 290 ? -17.837 -2.436 40.220 1.00 48.94 290 GLY A N 1
ATOM 2288 C CA . GLY A 1 290 ? -18.842 -1.851 39.318 1.00 48.94 290 GLY A CA 1
ATOM 2289 C C . GLY A 1 290 ? -20.295 -1.915 39.813 1.00 48.94 290 GLY A C 1
ATOM 2290 O O . GLY A 1 290 ? -21.205 -1.918 38.990 1.00 48.94 290 GLY A O 1
ATOM 2291 N N . LEU A 1 291 ? -20.519 -2.023 41.125 1.00 49.97 291 LEU A N 1
ATOM 2292 C CA . LEU A 1 291 ? -21.840 -1.989 41.764 1.00 49.97 291 LEU A CA 1
ATOM 2293 C C . LEU A 1 291 ? -21.809 -0.953 42.895 1.00 49.97 291 LEU A C 1
ATOM 2295 O O . LEU A 1 291 ? -21.574 -1.309 44.047 1.00 49.97 291 LEU A O 1
ATOM 2299 N N . LEU A 1 292 ? -21.981 0.322 42.534 1.00 45.09 292 LEU A N 1
ATOM 2300 C CA . LEU A 1 292 ? -22.475 1.423 43.374 1.00 45.09 292 LEU A CA 1
ATOM 2301 C C . LEU A 1 292 ? -22.847 2.613 42.484 1.00 45.09 292 LEU A C 1
ATOM 2303 O O . LEU A 1 292 ? -22.001 3.004 41.649 1.00 45.09 292 LEU A O 1
#

InterPro domains:
  IPR000276 G protein-coupled receptor, rhodopsin-like [PR00237] (25-49)
  IPR000276 G protein-coupled receptor, rhodopsin-like [PR00237] (58-79)
  IPR000276 G protein-coupled receptor, rhodopsin-like [PR00237] (135-156)
  IPR000276 G protein-coupled receptor, rhodopsin-like [PR00237] (202-226)

pLDDT: mean 86.43, std 15.16, range [41.88, 98.62]

Radius of gyration: 23.72 Å; chains: 1; bounding box: 64×43×86 Å